Protein 4Y0C (pdb70)

Solvent-accessible surface area: 14364 Å² total

InterPro domains:
  I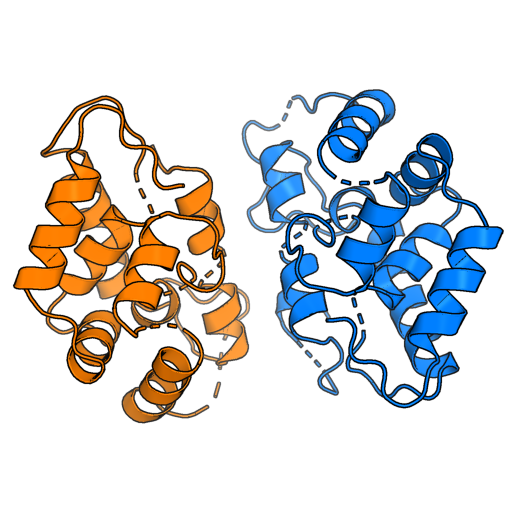PR004176 Clp, repeat (R) N-terminal domain [PF02861] (105-217)
  IPR004176 Clp, repeat (R) N-terminal domain [PS51903] (91-237)
  IPR036628 Clp, N-terminal domain superfamily [G3DSA:1.10.1780.10] (93-241)
  IPR036628 Clp, N-terminal domain superfamily [SSF81923] (93-225)
  IPR044217 ATP-dependent Clp protease ATP-binding subunit CLPT1/2 [PTHR47016] (1-240)

Secondary structure (DSSP, 8-state):
--GGG---S-S-HHHHHHH--HHHHHHTT-SSB-HHHH--HHHH--SHHHHHHHHTT--HHHHHHHHHHH------S--SSPPBPHHHHHHHHHHHHHHHHTT--S---HHHHHHHHH-TTSHHHHHHHHTT--HHHHHHHHHHHTSTT----/---HHHHHHH--HHHHHHTT-SSB-HHHH--HHHH--SHHHHHHHHTT--HHHHHHHHHHH----S-PBPHHHHHHHHHHHHHHHTS-SS----HHHHHHHHH-TTSHHHHHHHHTT--HHHHHHHHHHHTSTT----

Nearest PDB structures (foldseek):
  4y0c-assembly1_B  TM=1.005E+00  e=5.408E-22  Arabidopsis thaliana
  8otk-assembly1_A  TM=9.254E-01  e=6.911E-08  Bacillus subtilis
  7aa4-assembly1_A  TM=8.379E-01  e=2.271E-08  Mycobacterium tuberculosis
  4p15-assembly1_A  TM=9.048E-01  e=1.376E-07  Shouchella lehensis
  2y1q-assembly1_A  TM=8.805E-01  e=1.056E-07  Bacillus subtilis

Radius of gyration: 19.95 Å; Cα contacts (8 Å, |Δi|>4): 492; chains: 2; bounding box: 50×56×34 Å

CATH classification: 1.10.1780.10

Structure (mmCIF, N/CA/C/O backbone):
data_4Y0C
#
_entry.id   4Y0C
#
_cell.length_a   104.150
_cell.length_b   57.770
_cell.length_c   61.650
_cell.angle_alpha   90.00
_cell.angle_beta   98.17
_cell.angle_gamma   90.00
#
_symmetry.space_group_name_H-M   'C 1 2 1'
#
loop_
_entity.id
_entity.type
_entity.pdbx_description
1 polymer 'Clp protease-related protein At4g12060, chloroplastic'
2 non-polymer 'SULFATE ION'
3 non-polymer 'CHLORIDE ION'
4 water water
#
loop_
_atom_site.group_PDB
_atom_site.id
_atom_site.type_symbol
_atom_site.label_atom_id
_atom_site.label_alt_id
_atom_site.label_comp_id
_atom_site.label_asym_id
_atom_site.label_entity_id
_atom_site.label_seq_id
_atom_site.pdbx_PDB_ins_code
_atom_site.Cartn_x
_atom_site.Cartn_y
_atom_site.Cartn_z
_atom_site.occupancy
_atom_site.B_iso_or_equiv
_atom_site.auth_seq_id
_atom_site.auth_comp_id
_atom_site.auth_asym_id
_atom_site.auth_atom_id
_atom_site.pdbx_PDB_model_num
ATOM 1 N N . LYS A 1 20 ? 30.108 64.744 21.632 1.00 44.64 93 LYS B N 1
ATOM 2 C CA . LYS A 1 20 ? 28.916 64.040 21.163 1.00 48.38 93 LYS B CA 1
ATOM 3 C C . LYS A 1 20 ? 29.262 62.958 20.130 1.00 45.66 93 LYS B C 1
ATOM 4 O O . LYS A 1 20 ? 29.304 63.223 18.925 1.00 47.52 93 LYS B O 1
ATOM 10 N N . TRP A 1 21 ? 29.509 61.740 20.608 1.00 39.84 94 TRP B N 1
ATOM 11 C CA . TRP A 1 21 ? 29.899 60.628 19.738 1.00 32.17 94 TRP B CA 1
ATOM 12 C C . TRP A 1 21 ? 28.745 60.189 18.860 1.00 27.00 94 TRP B C 1
ATOM 13 O O . TRP A 1 21 ? 27.638 60.025 19.341 1.00 28.08 94 TRP B O 1
ATOM 24 N N . SER A 1 22 ? 28.993 59.967 17.574 1.00 29.82 95 SER B N 1
ATOM 25 C CA . SER A 1 22 ? 27.919 59.450 16.737 1.00 27.42 95 SER B CA 1
ATOM 26 C C . SER A 1 22 ? 27.663 57.991 17.072 1.00 30.92 95 SER B C 1
ATOM 27 O O . SER A 1 22 ? 28.526 57.300 17.636 1.00 23.29 95 SER B O 1
ATOM 30 N N . TRP A 1 23 ? 26.478 57.523 16.712 1.00 25.38 96 TRP B N 1
ATOM 31 C CA . TRP A 1 23 ? 26.134 56.123 16.894 1.00 29.97 96 TRP B CA 1
ATOM 32 C C . TRP A 1 23 ? 27.131 55.231 16.148 1.00 22.97 96 TRP B C 1
ATOM 33 O O . TRP A 1 23 ? 27.599 54.239 16.692 1.00 22.46 96 TRP B O 1
ATOM 44 N N . ARG A 1 24 ? 27.484 55.607 14.922 1.00 25.69 97 ARG B N 1
ATOM 45 C CA . ARG A 1 24 ? 28.485 54.858 14.157 1.00 26.82 97 ARG B CA 1
ATOM 46 C C . ARG A 1 24 ? 29.815 54.737 14.885 1.00 27.18 97 ARG B C 1
ATOM 47 O O . ARG A 1 24 ? 30.450 53.684 14.858 1.00 23.24 97 ARG B O 1
ATOM 55 N N . ALA A 1 25 ? 30.257 55.832 15.502 1.00 28.43 98 ALA B N 1
ATOM 56 C CA . ALA A 1 25 ? 31.523 55.824 16.228 1.00 18.17 98 ALA B CA 1
ATOM 57 C C . ALA A 1 25 ? 31.404 54.935 17.458 1.00 18.94 98 ALA B C 1
ATOM 58 O O . ALA A 1 25 ? 32.338 54.216 17.815 1.00 18.21 98 ALA B O 1
ATOM 60 N N . ILE A 1 26 ? 30.250 54.995 18.108 1.00 20.68 99 ILE B N 1
ATOM 61 C CA . ILE A 1 26 ? 29.997 54.161 19.282 1.00 26.15 99 ILE B CA 1
ATOM 62 C C . ILE A 1 26 ? 30.090 52.682 18.910 1.00 27.65 99 ILE B C 1
ATOM 63 O O . ILE A 1 26 ? 30.782 51.918 19.580 1.00 25.78 99 ILE B O 1
ATOM 68 N N . LYS A 1 27 ? 29.433 52.304 17.814 1.00 22.86 100 LYS B N 1
ATOM 69 C CA . LYS A 1 27 ? 29.477 50.932 17.311 1.00 24.24 100 LYS B CA 1
ATOM 70 C C . LYS A 1 27 ? 30.891 50.485 16.918 1.00 26.96 100 LYS B C 1
ATOM 71 O O . LYS A 1 27 ? 31.289 49.375 17.215 1.00 18.93 100 LYS B O 1
ATOM 77 N N . SER A 1 28 ? 31.635 51.360 16.249 1.00 25.28 101 SER B N 1
ATOM 78 C CA . SER A 1 28 ? 32.988 51.055 15.772 1.00 19.37 101 SER B CA 1
ATOM 79 C C . SER A 1 28 ? 33.928 50.788 16.947 1.00 20.38 101 SER B C 1
ATOM 80 O O . SER A 1 28 ? 34.802 49.920 16.887 1.00 19.06 101 SER B O 1
ATOM 83 N N . PHE A 1 29 ? 33.722 51.528 18.027 1.00 18.68 102 PHE B N 1
ATOM 84 C CA . PHE A 1 29 ? 34.462 51.312 19.250 1.00 20.86 102 PHE B CA 1
ATOM 85 C C . PHE A 1 29 ? 34.160 49.937 19.829 1.00 23.19 102 PHE B C 1
ATOM 86 O O . PHE A 1 29 ? 35.075 49.212 20.229 1.00 20.03 102 PHE B O 1
ATOM 94 N N . ALA A 1 30 ? 32.872 49.585 19.891 1.00 19.79 103 ALA B N 1
ATOM 95 C CA . ALA A 1 30 ? 32.452 48.263 20.363 1.00 21.05 103 ALA B CA 1
ATOM 96 C C . ALA A 1 30 ? 33.055 47.139 19.518 1.00 21.27 103 ALA B C 1
ATOM 97 O O . ALA A 1 30 ? 33.491 46.115 20.047 1.00 21.10 103 ALA B O 1
ATOM 107 N N . GLY A 1 32 ? 35.790 47.392 17.847 1.00 19.93 105 GLY B N 1
ATOM 108 C CA . GLY A 1 32 ? 37.206 47.439 18.177 1.00 21.23 105 GLY B CA 1
ATOM 109 C C . GLY A 1 32 ? 37.556 46.647 19.425 1.00 24.02 105 GLY B C 1
ATOM 110 O O . GLY A 1 32 ? 38.507 45.862 19.417 1.00 20.18 105 GLY B O 1
ATOM 111 N N . GLU A 1 33 ? 36.796 46.859 20.499 1.00 19.21 106 GLU B N 1
ATOM 112 C CA . GLU A 1 33 ? 37.015 46.128 21.738 1.00 25.99 106 GLU B CA 1
ATOM 113 C C . GLU A 1 33 ? 36.821 44.640 21.488 1.00 29.34 106 GLU B C 1
ATOM 114 O O . GLU A 1 33 ? 37.575 43.818 21.997 1.00 22.77 106 GLU B O 1
ATOM 120 N N . LEU A 1 34 ? 35.815 44.308 20.683 1.00 26.25 107 LEU B N 1
ATOM 121 C CA . LEU A 1 34 ? 35.543 42.918 20.319 1.00 23.77 107 LEU B CA 1
ATOM 122 C C . LEU A 1 34 ? 36.748 42.290 19.609 1.00 23.37 107 LEU B C 1
ATOM 123 O O . LEU A 1 34 ? 37.141 41.165 19.906 1.00 23.70 107 LEU B O 1
ATOM 128 N N . GLU A 1 35 ? 37.343 43.033 18.681 1.00 22.88 108 GLU B N 1
ATOM 129 C CA . GLU A 1 35 ? 38.527 42.564 17.967 1.00 20.10 108 GLU B CA 1
ATOM 130 C C . GLU 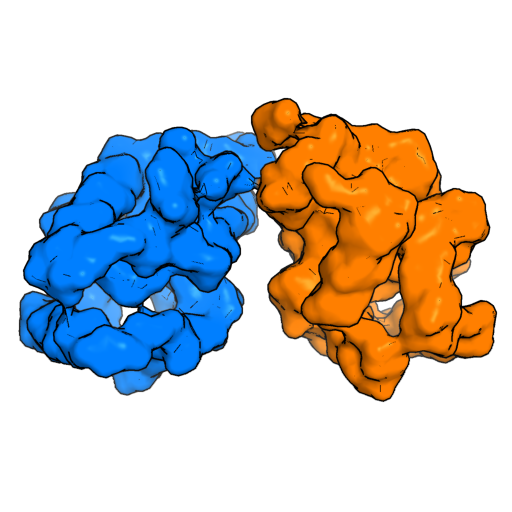A 1 35 ? 39.756 42.423 18.876 1.00 25.12 108 GLU B C 1
ATOM 131 O O . GLU A 1 35 ? 40.480 41.424 18.802 1.00 25.67 108 GLU B O 1
ATOM 137 N N . ALA A 1 36 ? 39.978 43.390 19.757 1.00 22.02 109 ALA B N 1
ATOM 138 C CA . ALA A 1 36 ? 41.042 43.257 20.761 1.00 26.15 109 ALA B CA 1
ATOM 139 C C . ALA A 1 36 ? 40.891 41.993 21.619 1.00 30.57 109 ALA B C 1
ATOM 140 O O . ALA A 1 36 ? 41.893 41.351 21.988 1.00 29.21 109 ALA B O 1
ATOM 142 N N . ARG A 1 37 ? 39.650 41.629 21.943 1.00 26.09 110 ARG B N 1
ATOM 143 C CA . ARG A 1 37 ? 39.423 40.428 22.745 1.00 28.64 110 ARG B CA 1
ATOM 144 C C . ARG A 1 37 ? 39.719 39.172 21.941 1.00 30.95 110 ARG B C 1
ATOM 145 O O . ARG A 1 37 ? 40.343 38.242 22.437 1.00 33.57 110 ARG B O 1
ATOM 153 N N . LYS A 1 38 ? 39.262 39.162 20.696 1.00 33.95 111 LYS B N 1
ATOM 154 C CA . LYS A 1 38 ? 39.531 38.075 19.767 1.00 36.34 111 LYS B CA 1
ATOM 155 C C . LYS A 1 38 ? 41.038 37.853 19.575 1.00 37.13 111 LYS B C 1
ATOM 156 O O . LYS A 1 38 ? 41.497 36.715 19.471 1.00 44.81 111 LYS B O 1
ATOM 162 N N . LEU A 1 39 ? 41.802 38.941 19.541 1.00 34.70 112 LEU B N 1
ATOM 163 C CA . LEU A 1 39 ? 43.250 38.861 19.369 1.00 39.28 112 LEU B CA 1
ATOM 164 C C . LEU A 1 39 ? 43.953 38.495 20.678 1.00 32.17 112 LEU B C 1
ATOM 165 O O . LEU A 1 39 ? 45.164 38.275 20.702 1.00 36.28 112 LEU B O 1
ATOM 170 N N . LYS A 1 40 ? 43.183 38.438 21.760 1.00 38.78 113 LYS B N 1
ATOM 171 C CA . LYS A 1 40 ? 43.699 38.113 23.088 1.00 43.22 113 LYS B CA 1
ATOM 172 C C . LYS A 1 40 ? 44.792 39.097 23.505 1.00 41.57 113 LYS B C 1
ATOM 173 O O . LYS A 1 40 ? 45.759 38.734 24.174 1.00 33.95 113 LYS B O 1
ATOM 179 N N . TYR A 1 41 ? 44.633 40.343 23.083 1.00 27.97 114 TYR B N 1
ATOM 180 C CA . TYR A 1 41 ? 45.517 41.419 23.504 1.00 33.01 114 TYR B CA 1
ATOM 181 C C . TYR A 1 41 ? 45.103 41.978 24.867 1.00 33.04 114 TYR B C 1
ATOM 182 O O . TYR A 1 41 ? 43.926 41.921 25.243 1.00 36.08 114 TYR B O 1
ATOM 191 N N . PRO A 1 42 ? 46.068 42.523 25.620 1.00 40.85 115 PRO B N 1
ATOM 192 C CA . PRO A 1 42 ? 45.733 43.074 26.936 1.00 39.80 115 PRO B CA 1
ATOM 193 C C . PRO A 1 42 ? 44.995 44.410 26.838 1.00 35.39 115 PRO B C 1
ATOM 194 O O . PRO A 1 42 ? 44.272 44.774 27.765 1.00 31.21 115 PRO B O 1
ATOM 198 N N . ASN A 1 43 ? 45.157 45.116 25.722 1.00 26.59 116 ASN B N 1
ATOM 199 C CA . ASN A 1 43 ? 44.561 46.437 25.564 1.00 31.45 116 ASN B CA 1
ATOM 200 C C . ASN A 1 43 ? 43.771 46.589 24.276 1.00 31.20 116 ASN B C 1
ATOM 201 O O . ASN A 1 43 ? 43.924 45.800 23.339 1.00 33.31 116 ASN B O 1
ATOM 206 N N . THR A 1 44 ? 42.919 47.609 24.243 1.00 25.08 117 THR B N 1
ATOM 207 C CA . THR A 1 44 ? 42.269 48.029 23.008 1.00 23.08 117 THR B CA 1
ATOM 208 C C . THR A 1 44 ? 43.131 49.152 22.441 1.00 21.57 117 THR B C 1
ATOM 209 O O . THR A 1 44 ? 43.135 50.257 22.962 1.00 29.60 117 THR B O 1
ATOM 213 N N . GLY A 1 45 ? 43.893 48.855 21.396 1.00 23.35 118 GLY B N 1
ATOM 214 C CA . GLY A 1 45 ? 44.852 49.814 20.871 1.00 20.21 118 GLY B CA 1
ATOM 215 C C . GLY A 1 45 ? 44.330 50.514 19.635 1.00 19.30 118 GLY B C 1
ATOM 216 O O . GLY A 1 45 ? 43.199 50.279 19.225 1.00 19.32 118 GLY B O 1
ATOM 217 N N . THR A 1 46 ? 45.154 51.379 19.047 1.00 15.83 119 THR B N 1
ATOM 218 C CA . THR A 1 46 ? 44.802 52.072 17.815 1.00 14.55 119 THR B CA 1
ATOM 219 C C . THR A 1 46 ? 44.542 51.110 16.668 1.00 13.72 119 THR B C 1
ATOM 220 O O . THR A 1 46 ? 43.722 51.389 15.800 1.00 16.38 119 THR B O 1
ATOM 224 N N . GLU A 1 47 ? 45.236 49.976 16.658 1.00 14.24 120 GLU B N 1
ATOM 225 C CA . GLU A 1 47 ? 44.982 48.971 15.631 1.00 16.47 120 GLU B CA 1
ATOM 226 C C . GLU A 1 47 ? 43.551 48.425 15.749 1.00 17.17 120 GLU B C 1
ATOM 227 O O . GLU A 1 47 ? 42.918 48.113 14.745 1.00 19.06 120 GLU B O 1
ATOM 233 N N . ALA A 1 48 ? 43.039 48.302 16.976 1.00 22.38 121 ALA B N 1
ATOM 234 C CA . ALA A 1 48 ? 41.688 47.763 17.163 1.00 16.59 121 ALA B CA 1
ATOM 235 C C . ALA A 1 48 ? 40.609 48.794 16.807 1.00 17.96 121 ALA B C 1
ATOM 236 O O . ALA A 1 48 ? 39.565 48.434 16.262 1.00 20.63 121 ALA B O 1
ATOM 238 N N . LEU A 1 49 ? 40.854 50.062 17.149 1.00 16.25 122 LEU B N 1
ATOM 239 C CA . LEU A 1 49 ? 39.968 51.165 16.763 1.00 13.46 122 LEU B CA 1
ATOM 240 C C . LEU A 1 49 ? 39.859 51.225 15.240 1.00 13.52 122 LEU B C 1
ATOM 241 O O . LEU A 1 49 ? 38.784 51.429 14.689 1.00 15.90 122 LEU B O 1
ATOM 246 N N . LEU A 1 50 ? 40.986 51.035 14.563 1.00 13.55 123 LEU B N 1
ATOM 247 C CA . LEU A 1 50 ? 40.997 50.994 13.095 1.00 16.85 123 LEU B CA 1
ATOM 248 C C . LEU A 1 50 ? 40.173 49.819 12.558 1.00 12.78 123 LEU B C 1
ATOM 249 O O . LEU A 1 50 ? 39.380 49.962 11.623 1.00 13.02 123 LEU B O 1
ATOM 262 N N . GLY A 1 52 ? 37.790 48.232 14.149 1.00 14.52 125 GLY B N 1
ATOM 263 C CA . GLY A 1 52 ? 36.398 48.458 14.516 1.00 14.04 125 GLY B CA 1
ATOM 264 C C . GLY A 1 52 ? 35.623 49.302 13.515 1.00 16.23 125 GLY B C 1
ATOM 265 O O . GLY A 1 52 ? 34.420 49.095 13.302 1.00 17.10 125 GLY B O 1
ATOM 266 N N . ILE A 1 53 ? 36.311 50.262 12.902 1.00 12.87 126 ILE B N 1
ATOM 267 C CA . ILE A 1 53 ? 35.714 51.081 11.849 1.00 12.39 126 ILE B CA 1
ATOM 268 C C . ILE A 1 53 ? 35.382 50.188 10.654 1.00 14.07 126 ILE B C 1
ATOM 269 O O . ILE A 1 53 ? 34.269 50.210 10.123 1.00 16.55 126 ILE B O 1
ATOM 274 N N . LEU A 1 54 ? 36.344 49.372 10.251 1.00 12.26 127 LEU B N 1
ATOM 275 C CA . LEU A 1 54 ? 36.125 48.448 9.129 1.00 13.48 127 LEU B CA 1
ATOM 276 C C . LEU A 1 54 ? 35.047 47.422 9.422 1.00 19.84 127 LEU B C 1
ATOM 277 O O . LEU A 1 54 ? 34.222 47.100 8.556 1.00 18.96 127 LEU B O 1
ATOM 282 N N . ILE A 1 55 ? 35.056 46.903 10.645 1.00 17.97 128 ILE B N 1
ATOM 283 C CA . ILE A 1 55 ? 34.101 45.873 11.037 1.00 15.82 128 ILE B CA 1
ATOM 284 C C . ILE A 1 55 ? 32.684 46.426 11.057 1.00 19.02 128 ILE B C 1
ATOM 285 O O . ILE A 1 55 ? 31.749 45.778 10.583 1.00 19.01 128 ILE B O 1
ATOM 290 N N . GLU A 1 56 ? 32.524 47.624 11.611 1.00 20.82 129 GLU B N 1
ATOM 291 C CA . GLU A 1 56 ? 31.200 48.234 11.674 1.00 21.45 129 GLU B CA 1
ATOM 292 C C . GLU A 1 56 ? 30.654 48.348 10.248 1.00 16.94 129 GLU B C 1
ATOM 293 O O . GLU A 1 56 ? 29.484 48.076 9.989 1.00 18.28 129 GLU B O 1
ATOM 299 N N . GLY A 1 57 ? 31.530 48.767 9.343 1.00 18.45 130 GLY B N 1
ATOM 300 C CA . GLY A 1 57 ? 31.333 48.601 7.920 1.00 27.94 130 GLY B CA 1
ATOM 301 C C . GLY A 1 57 ? 30.287 49.407 7.179 1.00 24.07 130 GLY B C 1
ATOM 302 O O . GLY A 1 57 ? 30.126 49.198 5.979 1.00 19.41 130 GLY B O 1
ATOM 303 N N . THR A 1 58 ? 29.580 50.322 7.847 1.00 26.23 131 THR B N 1
ATOM 304 C CA . THR A 1 58 ? 28.548 51.100 7.138 1.00 26.24 131 THR B CA 1
ATOM 305 C C . THR A 1 58 ? 28.833 52.604 7.000 1.00 19.73 131 THR B C 1
ATOM 306 O O . THR A 1 58 ? 28.046 53.322 6.390 1.00 23.57 131 THR B O 1
ATOM 310 N N . SER A 1 59 ? 29.935 53.076 7.576 1.00 17.79 132 SER B N 1
ATOM 311 C CA . SER A 1 59 ? 30.257 54.494 7.557 1.00 18.53 132 SER B CA 1
ATOM 312 C C . SER A 1 59 ? 30.898 54.847 6.220 1.00 20.17 132 SER B C 1
ATOM 313 O O . SER A 1 59 ? 31.455 53.983 5.542 1.00 18.03 132 SER B O 1
ATOM 316 N N . PHE A 1 60 ? 30.826 56.116 5.837 1.00 16.29 133 PHE B N 1
ATOM 317 C CA . PHE A 1 60 ? 31.608 56.560 4.685 1.00 16.41 133 PHE B CA 1
ATOM 318 C C . PHE A 1 60 ? 33.092 56.235 4.901 1.00 16.69 133 PHE B C 1
ATOM 319 O O . PHE A 1 60 ? 33.768 55.785 3.986 1.00 18.61 133 PHE B O 1
ATOM 327 N N . THR A 1 61 ? 33.595 56.437 6.118 1.00 14.61 134 THR B N 1
ATOM 328 C CA . THR A 1 61 ? 35.012 56.163 6.395 1.00 21.22 134 THR B CA 1
ATOM 329 C C . THR A 1 61 ? 35.423 54.717 6.105 1.00 19.12 134 THR B C 1
ATOM 330 O O . THR A 1 61 ? 36.507 54.473 5.561 1.00 15.37 134 THR B O 1
ATOM 334 N N . SER A 1 62 ? 34.567 53.762 6.455 1.00 14.01 135 SER B N 1
ATOM 335 C CA . SER A 1 62 ? 34.856 52.373 6.115 1.00 20.33 135 SER B CA 1
ATOM 336 C C . SER A 1 62 ? 34.929 52.187 4.601 1.00 22.11 135 SER B C 1
ATOM 337 O O . SER A 1 62 ? 35.805 51.484 4.122 1.00 24.17 135 SER B O 1
ATOM 340 N N . LYS A 1 63 ? 34.028 52.820 3.846 1.00 17.81 136 LYS B N 1
ATOM 341 C CA . LYS A 1 63 ? 34.099 52.757 2.377 1.00 22.89 136 LYS B CA 1
ATOM 342 C C . LYS A 1 63 ? 35.355 53.434 1.856 1.00 19.27 136 LYS B C 1
ATOM 343 O O . LYS A 1 63 ? 35.979 52.964 0.904 1.00 17.74 136 LYS B O 1
ATOM 349 N N . PHE A 1 64 ? 35.697 54.568 2.454 1.00 12.88 137 PHE B N 1
ATOM 350 C CA . PHE A 1 64 ? 36.919 55.291 2.079 1.00 15.46 137 PHE B CA 1
ATOM 351 C C . PHE A 1 64 ? 38.176 54.419 2.263 1.00 17.23 137 PHE B C 1
ATOM 352 O O . PHE A 1 64 ? 39.065 54.367 1.389 1.00 15.85 137 PHE B O 1
ATOM 360 N N . LEU A 1 65 ? 38.269 53.755 3.410 1.00 17.11 138 LEU B N 1
ATOM 361 C CA . LEU A 1 65 ? 39.408 52.875 3.663 1.00 17.21 138 LEU B CA 1
ATOM 362 C C . LEU A 1 65 ? 39.435 51.761 2.614 1.00 12.63 138 LEU B C 1
ATOM 363 O O . LEU A 1 65 ? 40.464 51.500 2.014 1.00 16.51 138 LEU B O 1
ATOM 368 N N . ARG A 1 66 ? 38.299 51.120 2.369 1.00 13.58 139 ARG B N 1
ATOM 369 C CA . ARG A 1 66 ? 38.270 50.053 1.359 1.00 17.61 139 ARG B CA 1
ATOM 370 C C . ARG A 1 66 ? 38.587 50.510 -0.069 1.00 19.50 139 ARG B C 1
ATOM 371 O O . ARG A 1 66 ? 39.274 49.805 -0.822 1.00 16.21 139 ARG B O 1
ATOM 379 N N . ALA A 1 67 ? 38.094 51.690 -0.435 1.00 15.23 140 ALA B N 1
ATOM 380 C CA . ALA A 1 67 ? 38.345 52.254 -1.756 1.00 18.25 140 ALA B CA 1
ATOM 381 C C . ALA A 1 67 ? 39.827 52.618 -1.910 1.00 15.68 140 ALA B C 1
ATOM 382 O O . ALA A 1 67 ? 40.338 52.760 -3.026 1.00 19.65 140 ALA B O 1
ATOM 384 N N . ASN A 1 68 ? 40.505 52.776 -0.784 1.00 13.37 141 ASN B N 1
ATOM 385 C CA . ASN A 1 68 ? 41.937 53.042 -0.799 1.00 17.43 141 ASN B CA 1
ATOM 386 C C . ASN A 1 68 ? 42.761 51.815 -0.437 1.00 21.04 141 ASN B C 1
ATOM 387 O O . ASN A 1 68 ? 43.924 51.933 -0.037 1.00 17.14 141 ASN B O 1
ATOM 392 N N . LYS A 1 69 ? 42.126 50.650 -0.590 1.00 18.50 142 LYS B N 1
ATOM 393 C CA . LYS A 1 69 ? 42.776 49.345 -0.483 1.00 27.50 142 LYS B CA 1
ATOM 394 C C . LYS A 1 69 ? 43.285 49.049 0.914 1.00 28.96 142 LYS B C 1
ATOM 395 O O . LYS A 1 69 ? 44.270 48.326 1.103 1.00 28.26 142 LYS B O 1
ATOM 401 N N . ILE A 1 70 ? 42.603 49.614 1.898 1.00 21.10 143 ILE B N 1
ATOM 402 C CA . ILE A 1 70 ? 42.894 49.271 3.271 1.00 17.34 143 ILE B CA 1
ATOM 403 C C . ILE A 1 70 ? 41.814 48.313 3.749 1.00 19.44 143 ILE B C 1
ATOM 404 O O . ILE A 1 70 ? 40.784 48.716 4.298 1.00 23.68 143 ILE B O 1
ATOM 417 N N . LEU A 1 72 ? 40.087 45.009 5.669 1.00 17.35 145 LEU B N 1
ATOM 418 C CA . LEU A 1 72 ? 40.115 44.465 7.027 1.00 15.58 145 LEU B CA 1
ATOM 419 C C . LEU A 1 72 ? 41.086 43.289 7.172 1.00 17.61 145 LEU B C 1
ATOM 420 O O . LEU A 1 72 ? 41.842 43.245 8.128 1.00 19.89 145 LEU B O 1
ATOM 425 N N . TYR A 1 73 ? 41.072 42.343 6.235 1.00 17.44 146 TYR B N 1
ATOM 426 C CA . TYR A 1 73 ? 41.930 41.157 6.361 1.00 22.65 146 TYR B CA 1
ATOM 427 C C . TYR A 1 73 ? 43.422 41.511 6.326 1.00 23.01 146 TYR B C 1
ATOM 428 O O . TYR A 1 73 ? 44.250 40.819 6.918 1.00 28.68 146 TYR B O 1
ATOM 437 N N . LYS A 1 74 ? 43.755 42.591 5.628 1.00 18.95 147 LYS B N 1
ATOM 438 C CA . LYS A 1 74 ? 45.137 43.071 5.555 1.00 24.46 147 LYS B CA 1
ATOM 439 C C . LYS A 1 74 ? 45.559 43.758 6.853 1.00 17.56 147 LYS B C 1
ATOM 440 O O . LYS A 1 74 ? 46.690 43.609 7.306 1.00 23.24 147 LYS B O 1
ATOM 446 N N . VAL A 1 75 ? 44.657 44.544 7.431 1.00 19.94 148 VAL B N 1
ATOM 447 C CA . VAL A 1 75 ? 44.974 45.239 8.672 1.00 23.51 148 VAL B CA 1
ATOM 448 C C . VAL A 1 75 ? 45.194 44.197 9.750 1.00 20.47 148 VAL B C 1
ATOM 449 O O . VAL A 1 75 ? 46.102 44.325 10.561 1.00 18.16 148 VAL B O 1
ATOM 453 N N . ARG A 1 76 ? 44.375 43.149 9.739 1.00 20.20 149 ARG B N 1
ATOM 454 C CA . ARG A 1 76 ? 44.539 42.058 10.687 1.00 20.32 149 ARG B CA 1
ATOM 455 C C . ARG A 1 76 ? 45.895 41.365 10.513 1.00 22.99 149 ARG B C 1
ATOM 456 O O . ARG A 1 76 ? 46.598 41.115 11.485 1.00 22.03 149 ARG B O 1
ATOM 464 N N . GLU A 1 77 ? 46.276 41.079 9.272 1.00 28.11 150 GLU B N 1
ATOM 465 C CA . GLU A 1 77 ? 47.583 40.449 9.019 1.00 30.30 150 GLU B CA 1
ATOM 466 C C . GLU A 1 77 ? 48.750 41.340 9.436 1.00 27.35 150 GLU B C 1
ATOM 467 O O . GLU A 1 77 ? 49.777 40.844 9.916 1.00 27.69 150 GLU B O 1
ATOM 473 N N . GLU A 1 78 ? 48.616 42.650 9.231 1.00 19.24 151 GLU B N 1
ATOM 474 C CA . GLU A 1 78 ? 49.696 43.568 9.602 1.00 23.53 151 GLU B CA 1
ATOM 475 C C . GLU A 1 78 ? 49.754 43.775 11.121 1.00 24.28 151 GLU B C 1
ATOM 476 O O . GLU A 1 78 ? 50.819 44.000 11.674 1.00 25.21 151 GLU B O 1
ATOM 482 N N . THR A 1 79 ? 48.606 43.674 11.782 1.00 18.28 152 THR B N 1
ATOM 483 C CA . THR A 1 79 ? 48.536 43.752 13.239 1.00 18.56 152 THR B CA 1
ATOM 484 C C . THR A 1 79 ? 49.266 42.591 13.908 1.00 28.84 152 THR B C 1
ATOM 485 O O . THR A 1 79 ? 50.076 42.789 14.815 1.00 28.30 152 THR B O 1
ATOM 489 N N . VAL A 1 80 ? 48.980 41.377 13.455 1.00 31.52 153 VAL B N 1
ATOM 490 C CA . VAL A 1 80 ? 49.648 40.195 13.982 1.00 32.97 153 VAL B CA 1
ATOM 491 C C . VAL A 1 80 ? 51.154 40.287 13.745 1.00 34.14 153 VAL B C 1
ATOM 492 O O . VAL A 1 80 ? 51.964 39.937 14.610 1.00 29.81 153 VAL B O 1
ATOM 496 N N . LYS A 1 81 ? 51.517 40.772 12.565 1.00 29.87 154 LYS B N 1
ATOM 497 C CA . LYS A 1 81 ? 52.911 40.867 12.166 1.00 36.05 154 LYS B CA 1
ATOM 498 C C . LYS A 1 81 ? 53.642 41.870 13.049 1.00 32.93 154 LYS B C 1
ATOM 499 O O . LYS A 1 81 ? 54.767 41.624 13.487 1.00 29.24 154 LYS B O 1
ATOM 505 N N . LEU A 1 82 ? 52.983 42.991 13.327 1.00 29.38 155 LEU B N 1
ATOM 506 C CA . LEU A 1 82 ? 53.599 44.076 14.082 1.00 28.53 155 LEU B CA 1
ATOM 507 C C . LEU A 1 82 ? 53.594 43.801 15.580 1.00 30.04 155 LEU B C 1
ATOM 508 O O . LEU A 1 82 ? 54.612 43.967 16.252 1.00 39.82 155 LEU B O 1
ATOM 513 N N . LEU A 1 83 ? 52.454 43.370 16.101 1.00 25.22 156 LEU B N 1
ATOM 514 C CA . LEU A 1 83 ? 52.278 43.265 17.545 1.00 28.36 156 LEU B CA 1
ATOM 515 C C . LEU A 1 83 ? 52.331 41.832 18.079 1.00 39.17 156 LEU B C 1
ATOM 516 O O . LEU A 1 83 ? 52.360 41.612 19.294 1.00 39.63 156 LEU B O 1
ATOM 521 N N . GLY A 1 84 ? 52.329 40.853 17.182 1.00 34.04 157 GLY B N 1
ATOM 522 C CA . GLY A 1 84 ? 52.480 39.473 17.612 1.00 34.62 157 GLY B CA 1
ATOM 523 C C . GLY A 1 84 ? 51.188 38.709 17.844 1.00 36.15 157 GLY B C 1
ATOM 524 O O . GLY A 1 84 ? 50.119 39.289 18.020 1.00 40.67 157 GLY B O 1
ATOM 525 N N . LYS A 1 85 ? 51.301 37.387 17.832 1.00 43.09 158 LYS B N 1
ATOM 526 C CA . LYS A 1 85 ? 50.190 36.485 18.089 1.00 52.61 158 LYS B CA 1
ATOM 527 C C . LYS A 1 85 ? 50.127 36.125 19.566 1.00 59.73 158 LYS B C 1
ATOM 528 O O . LYS A 1 85 ? 49.055 36.077 20.175 1.00 64.03 158 LYS B O 1
ATOM 534 N N . PRO A 1 93 ? 42.061 39.389 29.083 1.00 59.75 166 PRO B N 1
ATOM 535 C CA . PRO A 1 93 ? 41.248 40.360 29.827 1.00 57.87 166 PRO B CA 1
ATOM 536 C C . PRO A 1 93 ? 39.810 40.377 29.338 1.00 64.09 166 PRO B C 1
ATOM 537 O O . PRO A 1 93 ? 39.588 40.282 28.128 1.00 69.92 166 PRO B O 1
ATOM 541 N N . GLU A 1 94 ? 38.860 40.514 30.258 1.00 67.45 167 GLU B N 1
ATOM 542 C CA . GLU A 1 94 ? 37.459 40.580 29.880 1.00 61.49 167 GLU B CA 1
ATOM 543 C C . GLU A 1 94 ? 37.214 41.781 28.982 1.00 51.85 167 GLU B C 1
ATOM 544 O O . GLU A 1 94 ? 36.805 41.618 27.833 1.00 51.79 167 GLU B O 1
ATOM 550 N N . HIS A 1 95 ? 37.478 42.982 29.491 1.00 46.93 168 HIS B N 1
ATOM 551 C CA . HIS A 1 95 ? 37.309 44.191 28.679 1.00 53.75 168 HIS B CA 1
ATOM 552 C C . HIS A 1 95 ? 38.590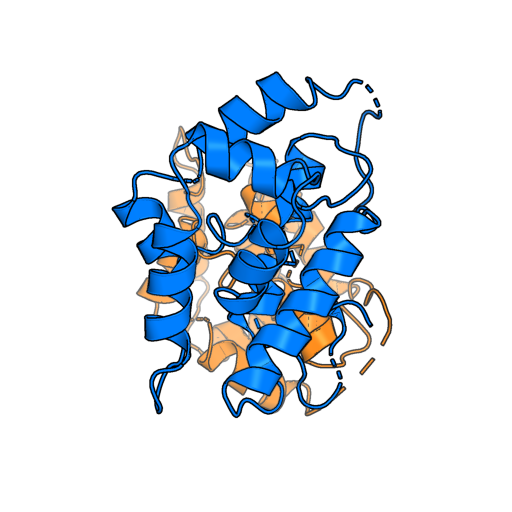 45.012 28.543 1.00 51.07 168 HIS B C 1
ATOM 553 O O . HIS A 1 95 ? 38.887 45.880 29.366 1.00 52.47 168 HIS B O 1
ATOM 560 N N . PRO A 1 96 ? 39.349 44.735 27.482 1.00 45.25 169 PRO B N 1
ATOM 561 C CA . PRO A 1 96 ? 40.699 45.279 27.314 1.00 41.07 169 PRO B CA 1
ATOM 562 C C . PRO A 1 96 ? 40.684 46.809 27.251 1.00 33.17 169 PRO B C 1
ATOM 563 O O . PRO A 1 96 ? 40.125 47.386 26.325 1.00 33.11 169 PRO B O 1
ATOM 567 N N . PRO A 1 97 ? 41.291 47.463 28.250 1.00 39.61 170 PRO B N 1
ATOM 568 C CA . PRO A 1 97 ? 41.257 48.924 28.337 1.00 39.46 170 PRO B CA 1
ATOM 569 C C . PRO A 1 97 ? 42.032 49.573 27.193 1.00 32.26 170 PRO B C 1
ATOM 570 O O . PRO A 1 97 ? 42.898 48.939 26.598 1.00 29.56 170 PRO B O 1
ATOM 574 N N . LEU A 1 98 ? 41.717 50.825 26.899 1.00 31.94 171 LEU B N 1
ATOM 575 C CA . LEU A 1 98 ? 42.400 51.573 25.846 1.00 35.67 171 LEU B CA 1
ATOM 576 C C . LEU A 1 98 ? 43.869 51.806 26.169 1.00 35.98 171 LEU B C 1
ATOM 577 O O . LEU A 1 98 ? 44.206 52.070 27.314 1.00 32.07 171 LEU B O 1
ATOM 582 N N . THR A 1 99 ? 44.741 51.710 25.164 1.00 31.63 172 THR B N 1
ATOM 583 C CA . THR A 1 99 ? 46.124 52.139 25.335 1.00 30.39 172 THR B CA 1
ATOM 584 C C . THR A 1 99 ? 46.128 53.651 25.454 1.00 33.00 172 THR B C 1
ATOM 585 O O . THR A 1 99 ? 45.123 54.309 25.158 1.00 33.62 172 THR B O 1
ATOM 589 N N . GLU A 1 100 ? 47.260 54.204 25.874 1.00 34.02 173 GLU B N 1
ATOM 590 C CA . GLU A 1 100 ? 47.381 55.648 26.001 1.00 37.12 173 GLU B CA 1
ATOM 591 C C . GLU A 1 100 ? 47.251 56.324 24.650 1.00 30.30 173 GLU B C 1
ATOM 592 O O . GLU A 1 100 ? 46.626 57.380 24.539 1.00 33.58 173 GLU B O 1
ATOM 598 N N . ASP A 1 101 ? 47.833 55.728 23.615 1.00 22.84 174 ASP B N 1
ATOM 599 C CA . ASP A 1 101 ? 47.779 56.380 22.317 1.00 32.10 174 ASP B CA 1
ATOM 600 C C . ASP A 1 101 ? 46.407 56.223 21.650 1.00 24.94 174 ASP B C 1
ATOM 601 O O . ASP A 1 101 ? 46.027 57.045 20.819 1.00 22.86 174 ASP B O 1
ATOM 606 N N . ALA A 1 102 ? 45.650 55.199 22.040 1.00 26.56 175 ALA B N 1
ATOM 607 C CA . ALA A 1 102 ? 44.267 55.096 21.577 1.00 23.75 175 ALA B CA 1
ATOM 608 C C . ALA A 1 102 ? 43.417 56.188 22.227 1.00 26.53 175 ALA B C 1
ATOM 609 O O . ALA A 1 102 ? 42.556 56.786 21.581 1.00 27.83 175 ALA B O 1
ATOM 611 N N . GLN A 1 103 ? 43.661 56.447 23.508 1.00 25.46 176 GLN B N 1
ATOM 612 C CA . GLN A 1 103 ? 42.993 57.555 24.174 1.00 26.72 176 GLN B CA 1
ATOM 613 C C . GLN A 1 103 ? 43.383 58.873 23.504 1.00 30.34 176 GLN B C 1
ATOM 614 O O . GLN A 1 103 ? 42.551 59.759 23.333 1.00 23.84 176 GLN B O 1
ATOM 620 N N . ARG A 1 104 ? 44.647 58.994 23.112 1.00 31.36 177 ARG B N 1
ATOM 621 C CA . ARG A 1 104 ? 45.096 60.199 22.423 1.00 28.86 177 ARG B CA 1
ATOM 622 C C . ARG A 1 104 ? 44.415 60.368 21.063 1.00 31.70 177 ARG B C 1
ATOM 623 O O . ARG A 1 104 ? 44.043 61.488 20.683 1.00 27.06 177 ARG B O 1
ATOM 631 N N . ALA A 1 105 ? 44.247 59.261 20.337 1.00 24.85 178 ALA B N 1
ATOM 632 C CA . ALA A 1 105 ? 43.573 59.304 19.043 1.00 21.85 178 ALA B CA 1
ATOM 633 C C . ALA A 1 105 ? 42.108 59.731 19.185 1.00 27.47 178 ALA B C 1
ATOM 634 O O . ALA A 1 105 ? 41.589 60.480 18.351 1.00 28.09 178 ALA B O 1
ATOM 636 N N . LEU A 1 106 ? 41.442 59.258 20.239 1.00 20.50 179 LEU B N 1
ATOM 637 C CA . LEU A 1 106 ? 40.062 59.656 20.501 1.00 21.53 179 LEU B CA 1
ATOM 638 C C . LEU A 1 106 ? 39.952 61.134 20.915 1.00 31.09 179 LEU B C 1
ATOM 639 O O . LEU A 1 106 ? 39.018 61.830 20.510 1.00 30.04 179 LEU B O 1
ATOM 644 N N . ASP A 1 107 ? 40.903 61.615 21.711 1.00 29.07 180 ASP B N 1
ATOM 645 C CA . ASP A 1 107 ? 40.945 63.040 22.049 1.00 34.90 180 ASP B CA 1
ATOM 646 C C . ASP A 1 107 ? 41.146 63.931 20.811 1.00 31.69 180 ASP B C 1
ATOM 647 O O . ASP A 1 107 ? 40.539 64.992 20.712 1.00 45.65 180 ASP B O 1
ATOM 652 N N . SER A 1 108 ? 41.990 63.509 19.869 1.00 30.93 181 SER B N 1
ATOM 653 C CA . SER A 1 108 ? 42.186 64.278 18.630 1.00 33.88 181 SER B CA 1
ATOM 654 C C . SER A 1 108 ? 40.930 64.243 17.765 1.00 37.72 181 SER B C 1
ATOM 655 O O . SER A 1 108 ? 40.618 65.212 17.065 1.00 35.08 181 SER B O 1
ATOM 658 N N . ALA A 1 109 ? 40.226 63.113 17.788 1.00 24.42 182 ALA B N 1
ATOM 659 C CA . ALA A 1 109 ? 38.976 63.006 17.049 1.00 28.76 182 ALA B CA 1
ATOM 660 C C . ALA A 1 109 ? 38.042 64.115 17.504 1.00 36.36 182 ALA B C 1
ATOM 661 O O . ALA A 1 109 ? 37.408 64.783 16.687 1.00 42.50 182 ALA B O 1
ATOM 663 N N . LEU A 1 110 ? 37.975 64.313 18.814 1.00 29.83 183 LEU B N 1
ATOM 664 C CA . LEU A 1 110 ? 37.131 65.348 19.374 1.00 44.15 183 LEU B CA 1
ATOM 665 C C . LEU A 1 110 ? 37.561 66.724 18.853 1.00 55.12 183 LEU B C 1
ATOM 666 O O . LEU A 1 110 ? 36.718 67.559 18.522 1.00 56.82 183 LEU B O 1
ATOM 671 N N . ASP A 1 111 ? 38.870 66.943 18.755 1.00 57.70 184 ASP B N 1
ATOM 672 C CA . ASP A 1 111 ? 39.407 68.188 18.206 1.00 60.98 184 ASP B CA 1
ATOM 673 C C . ASP A 1 111 ? 39.124 68.374 16.717 1.00 62.45 184 ASP B C 1
ATOM 674 O O . ASP A 1 111 ? 38.638 69.428 16.307 1.00 66.47 184 ASP B O 1
ATOM 679 N N . GLN A 1 112 ? 39.456 67.360 15.918 1.00 56.80 185 GLN B N 1
ATOM 680 C CA . GLN A 1 112 ? 39.143 67.344 14.487 1.00 50.75 185 GLN B CA 1
ATOM 681 C C . GLN A 1 112 ? 37.705 67.781 14.254 1.00 53.56 185 GLN B C 1
ATOM 682 O O . GLN A 1 112 ? 37.424 68.599 13.377 1.00 59.55 185 GLN B O 1
ATOM 688 N N . ASN A 1 113 ? 36.797 67.237 15.058 1.00 49.00 186 ASN B N 1
ATOM 689 C CA . ASN A 1 113 ? 35.394 67.623 14.989 1.00 53.09 186 ASN B CA 1
ATOM 690 C C . ASN A 1 113 ? 35.150 69.020 15.547 1.00 66.23 186 ASN B C 1
ATOM 691 O O . ASN A 1 113 ? 34.463 69.832 14.924 1.00 70.93 186 ASN B O 1
ATOM 696 N N . LEU A 1 114 ? 35.714 69.288 16.726 1.00 68.37 187 LEU B N 1
ATOM 697 C CA . LEU A 1 114 ? 35.546 70.573 17.413 1.00 69.03 187 LEU B CA 1
ATOM 698 C C . LEU A 1 114 ? 36.144 71.722 16.605 1.00 71.55 187 LEU B C 1
ATOM 699 O O . LEU A 1 114 ? 35.449 72.672 16.247 1.00 71.61 187 LEU B O 1
ATOM 704 N N . LYS A 1 115 ? 37.438 71.623 16.313 1.00 75.85 188 LYS B N 1
ATOM 705 C CA . LYS A 1 115 ? 38.131 72.641 15.532 1.00 76.33 188 LYS B CA 1
ATOM 706 C C . LYS A 1 115 ? 37.776 72.556 14.047 1.00 79.02 188 LYS B C 1
ATOM 707 O O . LYS A 1 115 ? 38.650 72.564 13.176 1.00 79.82 188 LYS B O 1
ATOM 713 N N . ALA A 1 116 ? 36.474 72.475 13.785 1.00 77.66 189 ALA B N 1
ATOM 714 C CA . ALA A 1 116 ? 35.918 72.471 12.440 1.00 77.71 189 ALA B CA 1
ATOM 715 C C . ALA A 1 116 ? 34.498 73.008 12.547 1.00 84.09 189 ALA B C 1
ATOM 716 O O . ALA A 1 116 ? 34.218 73.849 13.403 1.00 89.36 189 ALA B O 1
ATOM 718 N N . GLY A 1 117 ? 33.602 72.520 11.692 1.00 81.93 190 GLY B N 1
ATOM 719 C CA . GLY A 1 117 ? 32.202 72.917 11.740 1.00 82.83 190 GLY B CA 1
ATOM 720 C C . GLY A 1 117 ? 31.572 72.598 13.085 1.00 82.52 190 GLY B C 1
ATOM 721 O O . GLY A 1 117 ? 32.122 71.820 13.864 1.00 81.05 190 GLY B O 1
ATOM 722 N N . GLY A 1 118 ? 30.413 73.184 13.366 1.00 85.89 191 GLY B N 1
ATOM 723 C CA . GLY A 1 118 ? 29.840 73.075 14.695 1.00 88.10 191 GLY B CA 1
ATOM 724 C C . GLY A 1 118 ? 28.457 72.459 14.854 1.00 88.45 191 GLY B C 1
ATOM 725 O O . GLY A 1 118 ? 27.690 72.888 15.717 1.00 90.85 191 GLY B O 1
ATOM 726 N N . ILE A 1 119 ? 28.125 71.456 14.047 1.00 83.61 192 ILE B N 1
ATOM 727 C CA . ILE A 1 119 ? 26.864 70.739 14.248 1.00 80.19 192 ILE B CA 1
ATOM 728 C C . ILE A 1 119 ? 27.071 69.235 14.390 1.00 73.22 192 ILE B C 1
ATOM 729 O O . ILE A 1 119 ? 26.547 68.614 15.318 1.00 72.89 192 ILE B O 1
ATOM 734 N N . GLY A 1 120 ? 27.852 68.663 13.480 1.00 70.36 193 GLY B N 1
ATOM 735 C CA . GLY A 1 120 ? 28.048 67.226 13.417 1.00 68.17 193 GLY B CA 1
ATOM 736 C C . GLY A 1 120 ? 28.457 66.545 14.710 1.00 60.10 193 GLY B C 1
ATOM 737 O O . GLY A 1 120 ? 28.943 67.176 15.651 1.00 59.07 193 GLY B O 1
ATOM 738 N N . GLU A 1 121 ? 28.230 65.240 14.756 1.00 54.87 194 GLU B N 1
ATOM 739 C CA . GLU A 1 121 ? 28.680 64.429 15.870 1.00 43.95 194 GLU B CA 1
ATOM 740 C C . GLU A 1 121 ? 30.074 63.960 15.540 1.00 37.96 194 GLU B C 1
ATOM 741 O O . GLU A 1 121 ? 30.538 64.139 14.416 1.00 36.41 194 GLU B O 1
ATOM 747 N N . VAL A 1 122 ? 30.756 63.371 16.514 1.00 35.63 195 VAL B N 1
ATOM 748 C CA . VAL A 1 122 ? 32.070 62.820 16.240 1.00 28.72 195 VAL B CA 1
ATOM 749 C C . VAL A 1 122 ? 31.922 61.491 15.502 1.00 29.01 195 VAL B C 1
ATOM 750 O O . VAL A 1 122 ? 31.263 60.572 15.975 1.00 27.12 195 VAL B O 1
ATOM 767 N N . PRO A 1 124 ? 33.417 58.161 12.777 1.00 17.27 197 PRO B N 1
ATOM 768 C CA . PRO A 1 124 ? 34.559 57.310 12.444 1.00 18.56 197 PRO B CA 1
ATOM 769 C C . PRO A 1 124 ? 35.634 58.066 11.679 1.00 18.53 197 PRO B C 1
ATOM 770 O O . PRO A 1 124 ? 36.784 57.729 11.864 1.00 16.12 197 PRO B O 1
ATOM 774 N N . ALA A 1 125 ? 35.274 59.040 10.836 1.00 17.31 198 ALA B N 1
ATOM 775 C CA . ALA A 1 125 ? 36.284 59.803 10.103 1.00 16.38 198 ALA B CA 1
ATOM 776 C C . ALA A 1 125 ? 37.274 60.469 11.048 1.00 14.50 198 ALA B C 1
ATOM 777 O O . ALA A 1 125 ? 38.479 60.433 10.833 1.00 17.31 198 ALA B O 1
ATOM 779 N N . HIS A 1 126 ? 36.741 61.073 12.097 1.00 16.72 199 HIS B N 1
ATOM 780 C CA . HIS A 1 126 ? 37.543 61.808 13.065 1.00 25.55 199 HIS B CA 1
ATOM 781 C C . HIS A 1 126 ? 38.400 60.860 13.884 1.00 21.24 199 HIS B C 1
ATOM 782 O O . HIS A 1 126 ? 39.535 61.184 14.227 1.00 19.39 199 HIS B O 1
ATOM 789 N N . ILE A 1 127 ? 37.864 59.679 14.183 1.00 22.09 200 ILE B N 1
ATOM 790 C CA . ILE A 1 127 ? 38.654 58.636 14.836 1.00 14.17 200 ILE B CA 1
ATOM 791 C C . ILE A 1 127 ? 39.827 58.182 13.940 1.00 20.62 200 ILE B C 1
ATOM 792 O O . ILE A 1 127 ? 40.966 58.075 14.406 1.00 18.42 200 ILE B O 1
ATOM 797 N N . LEU A 1 128 ? 39.548 57.920 12.664 1.00 18.39 201 LEU B N 1
ATOM 798 C CA . LEU A 1 128 ? 40.606 57.558 11.713 1.00 16.78 201 LEU B CA 1
ATOM 799 C C . LEU A 1 128 ? 41.690 58.643 11.664 1.00 18.06 201 LEU B C 1
ATOM 800 O O . LEU A 1 128 ? 42.878 58.343 11.741 1.00 17.69 201 LEU B O 1
ATOM 805 N N . LEU A 1 129 ? 41.275 59.900 11.535 1.00 15.92 202 LEU B N 1
ATOM 806 C CA . LEU A 1 129 ? 42.220 61.016 11.490 1.00 17.87 202 LEU B CA 1
ATOM 807 C C . LEU A 1 129 ? 43.019 61.094 12.784 1.00 25.25 202 LEU B C 1
ATOM 808 O O . LEU A 1 129 ? 44.231 61.343 12.768 1.00 21.02 202 LEU B O 1
ATOM 813 N N . GLY A 1 130 ? 42.334 60.883 13.908 1.00 17.46 203 GLY B N 1
ATOM 814 C CA . GLY A 1 130 ? 43.003 60.830 15.200 1.00 19.33 203 GLY B CA 1
ATOM 815 C C . GLY A 1 130 ? 44.066 59.734 15.253 1.00 20.81 203 GLY B C 1
ATOM 816 O O . GLY A 1 130 ? 45.176 59.954 15.738 1.00 16.14 203 GLY B O 1
ATOM 817 N N . ILE A 1 131 ? 43.731 58.547 14.751 1.00 20.27 204 ILE B N 1
ATOM 818 C CA . ILE A 1 131 ? 44.701 57.453 14.677 1.00 16.97 204 ILE B CA 1
ATOM 819 C C . ILE A 1 131 ? 45.910 57.819 13.821 1.00 24.04 204 ILE B C 1
ATOM 820 O O . ILE A 1 131 ? 47.063 57.642 14.245 1.00 19.66 204 ILE B O 1
ATOM 825 N N . TRP A 1 132 ? 45.652 58.340 12.619 1.00 16.73 205 TRP B N 1
ATOM 826 C CA . TRP A 1 132 ? 46.742 58.716 11.723 1.00 15.85 205 TRP B CA 1
ATOM 827 C C . TRP A 1 132 ? 47.685 59.723 12.373 1.00 22.78 205 TRP B C 1
ATOM 828 O O . TRP A 1 132 ? 48.921 59.629 12.232 1.00 20.63 205 TRP B O 1
ATOM 839 N N . SER A 1 133 ? 47.107 60.650 13.135 1.00 21.65 206 SER B N 1
ATOM 840 C CA . SER A 1 133 ? 47.886 61.716 13.751 1.00 24.39 206 SER B CA 1
ATOM 841 C C . SER A 1 133 ? 48.732 61.264 14.950 1.00 21.26 206 SER B C 1
ATOM 842 O O . SER A 1 133 ? 49.624 62.004 15.373 1.00 23.14 206 SER B O 1
ATOM 845 N N . GLU A 1 134 ? 48.434 60.088 15.512 1.00 18.43 207 GLU B N 1
ATOM 846 C CA . GLU A 1 134 ? 49.304 59.460 16.524 1.00 21.91 207 GLU B CA 1
ATOM 847 C C . GLU A 1 134 ? 50.392 58.693 15.784 1.00 21.32 207 GLU B C 1
ATOM 848 O O . GLU A 1 134 ? 50.268 57.500 15.501 1.00 19.74 207 GLU B O 1
ATOM 854 N N . VAL A 1 135 ? 51.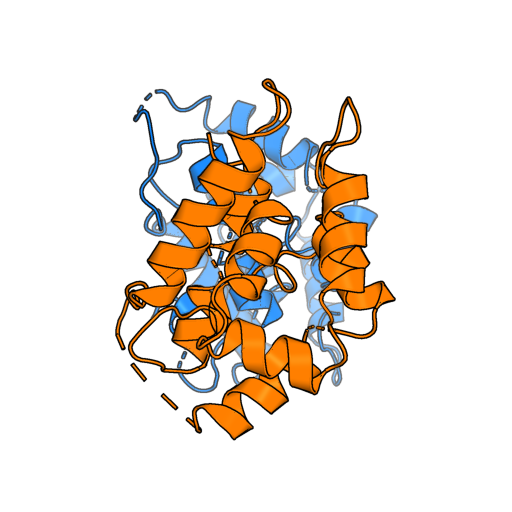448 59.411 15.458 1.00 19.52 208 VAL B N 1
ATOM 855 C CA . VAL A 1 135 ? 52.432 58.973 14.494 1.00 20.83 208 VAL B CA 1
ATOM 856 C C . VAL A 1 135 ? 53.138 57.698 14.949 1.00 21.05 208 VAL B C 1
ATOM 857 O O . VAL A 1 135 ? 53.452 56.824 14.150 1.00 18.94 208 VAL B O 1
ATOM 861 N N . GLU A 1 136 ? 53.364 57.594 16.249 1.00 20.25 209 GLU B N 1
ATOM 862 C CA . GLU A 1 136 ? 54.093 56.471 16.814 1.00 21.89 209 GLU B CA 1
ATOM 863 C C . GLU A 1 136 ? 53.220 55.207 17.011 1.00 24.75 209 GLU B C 1
ATOM 864 O O . GLU A 1 136 ? 53.733 54.146 17.363 1.00 21.71 209 GLU B O 1
ATOM 870 N N . SER A 1 137 ? 51.911 55.325 16.800 1.00 24.75 210 SER B N 1
ATOM 871 C CA . SER A 1 137 ? 50.992 54.220 17.102 1.00 22.91 210 SER B CA 1
ATOM 872 C C . SER A 1 137 ? 50.980 53.126 16.034 1.00 17.74 210 SER B C 1
ATOM 873 O O . SER A 1 137 ? 51.195 53.401 14.868 1.00 21.92 210 SER B O 1
ATOM 876 N N . PRO A 1 138 ? 50.712 51.875 16.444 1.00 21.65 211 PRO B N 1
ATOM 877 C CA . PRO A 1 138 ? 50.496 50.743 15.531 1.00 25.63 211 PRO B CA 1
ATOM 878 C C . PRO A 1 138 ? 49.430 51.027 14.472 1.00 16.16 211 PRO B C 1
ATOM 879 O O . PRO A 1 138 ? 49.612 50.639 13.324 1.00 18.66 211 PRO B O 1
ATOM 883 N N . GLY A 1 139 ? 48.329 51.670 14.845 1.00 14.16 212 GLY B N 1
ATOM 884 C CA . GLY A 1 139 ? 47.328 52.076 13.854 1.00 13.75 212 GLY B CA 1
ATOM 885 C C . GLY A 1 139 ? 47.930 52.894 12.710 1.00 15.44 212 GLY B C 1
ATOM 886 O O . GLY A 1 139 ? 47.752 52.570 11.529 1.00 14.67 212 GLY B O 1
ATOM 887 N N . HIS A 1 140 ? 48.669 53.946 13.056 1.00 16.09 213 HIS B N 1
ATOM 888 C CA . HIS A 1 140 ? 49.367 54.746 12.044 1.00 18.74 213 HIS B CA 1
ATOM 889 C C . HIS A 1 140 ? 50.346 53.893 11.228 1.00 13.85 213 HIS B C 1
ATOM 890 O O . HIS A 1 140 ? 50.361 53.953 9.993 1.00 14.64 213 HIS B O 1
ATOM 897 N N . LYS A 1 141 ? 51.165 53.100 11.916 1.00 15.16 214 LYS B N 1
ATOM 898 C CA . LYS A 1 141 ? 52.226 52.339 11.234 1.00 22.50 214 LYS B CA 1
ATOM 899 C C . LYS A 1 141 ? 51.625 51.335 10.242 1.00 18.68 214 LYS B C 1
ATOM 900 O O . LYS A 1 141 ? 52.127 51.154 9.132 1.00 21.76 214 LYS B O 1
ATOM 906 N N . ILE A 1 142 ? 50.562 50.673 10.665 1.00 15.84 215 ILE B N 1
ATOM 907 C CA . ILE A 1 142 ? 49.864 49.722 9.815 1.00 14.31 215 ILE B CA 1
ATOM 908 C C . ILE A 1 142 ? 49.212 50.441 8.624 1.00 17.76 215 ILE B C 1
ATOM 909 O O . ILE A 1 142 ? 49.309 49.980 7.488 1.00 15.99 215 ILE B O 1
ATOM 914 N N . LEU A 1 143 ? 48.557 51.573 8.881 1.00 15.08 216 LEU B N 1
ATOM 915 C CA . LEU A 1 143 ? 48.019 52.389 7.787 1.00 12.99 216 LEU B CA 1
ATOM 916 C C . LEU A 1 143 ? 49.088 52.728 6.749 1.00 14.16 216 LEU B C 1
ATOM 917 O O . LEU A 1 143 ? 48.851 52.644 5.529 1.00 15.14 216 LEU B O 1
ATOM 922 N N . ALA A 1 144 ? 50.271 53.097 7.233 1.00 14.75 217 ALA B N 1
ATOM 923 C CA . ALA A 1 144 ? 51.371 53.482 6.353 1.00 20.09 217 ALA B CA 1
ATOM 924 C C . ALA A 1 144 ? 51.884 52.274 5.577 1.00 16.17 217 ALA B C 1
ATOM 925 O O . ALA A 1 144 ? 52.204 52.372 4.388 1.00 20.18 217 ALA B O 1
ATOM 927 N N . THR A 1 145 ? 51.979 51.138 6.260 1.00 17.57 218 THR B N 1
ATOM 928 C CA . THR A 1 145 ? 52.399 49.898 5.610 1.00 20.10 218 THR B CA 1
ATOM 929 C C . THR A 1 145 ? 51.456 49.593 4.447 1.00 17.02 218 THR B C 1
ATOM 930 O O . THR A 1 145 ? 51.874 49.106 3.395 1.00 17.24 218 THR B O 1
ATOM 934 N N . LEU A 1 146 ? 50.179 49.904 4.638 1.00 14.81 219 LEU B N 1
ATOM 935 C CA . LEU A 1 146 ? 49.170 49.622 3.616 1.00 16.25 219 LEU B CA 1
ATOM 936 C C . LEU A 1 146 ? 48.917 50.787 2.654 1.00 16.79 219 LEU B C 1
ATOM 937 O O . LEU A 1 146 ? 47.924 50.784 1.939 1.00 19.72 219 LEU B O 1
ATOM 942 N N . GLY A 1 147 ? 49.796 51.786 2.632 1.00 20.64 220 GLY B N 1
ATOM 943 C CA . GLY A 1 147 ? 49.715 52.816 1.603 1.00 17.73 220 GLY B CA 1
ATOM 944 C C . GLY A 1 147 ? 49.022 54.126 1.957 1.00 19.70 220 GLY B C 1
ATOM 945 O O . GLY A 1 147 ? 48.901 55.019 1.105 1.00 16.23 220 GLY B O 1
ATOM 946 N N . PHE A 1 148 ? 48.551 54.248 3.195 1.00 20.80 221 PHE B N 1
ATOM 947 C CA . PHE A 1 148 ? 47.933 55.498 3.668 1.00 21.74 221 PHE B CA 1
ATOM 948 C C . PHE A 1 148 ? 49.001 56.577 3.784 1.00 18.57 221 PHE B C 1
ATOM 949 O O . PHE A 1 148 ? 50.145 56.270 4.114 1.00 19.20 221 PHE B O 1
ATOM 957 N N . THR A 1 149 ? 48.631 57.831 3.510 1.00 14.60 222 THR B N 1
ATOM 958 C CA . THR A 1 149 ? 49.558 58.960 3.554 1.00 15.80 222 THR B CA 1
ATOM 959 C C . THR A 1 149 ? 48.900 60.221 4.112 1.00 20.08 222 THR B C 1
ATOM 960 O O . THR A 1 149 ? 47.688 60.263 4.319 1.00 21.03 222 THR B O 1
ATOM 964 N N . ASP A 1 150 ? 49.700 61.263 4.326 1.00 18.11 223 ASP B N 1
ATOM 965 C CA . ASP A 1 150 ? 49.161 62.558 4.726 1.00 21.14 223 ASP B CA 1
ATOM 966 C C . ASP A 1 150 ? 48.178 63.114 3.702 1.00 20.83 223 ASP B C 1
ATOM 967 O O . ASP A 1 150 ? 47.229 63.801 4.049 1.00 20.53 223 ASP B O 1
ATOM 972 N N . GLU A 1 151 ? 48.408 62.823 2.433 1.00 17.53 224 GLU B N 1
ATOM 973 C CA . GLU A 1 151 ? 47.505 63.308 1.399 1.00 19.54 224 GLU B CA 1
ATOM 974 C C . GLU A 1 151 ? 46.128 62.634 1.521 1.00 19.96 224 GLU B C 1
ATOM 975 O O . GLU A 1 151 ? 45.096 63.287 1.380 1.00 17.69 224 GLU B O 1
ATOM 981 N N . LYS A 1 152 ? 46.117 61.335 1.820 1.00 16.19 225 LYS B N 1
ATOM 982 C CA . LYS A 1 152 ? 44.872 60.609 2.058 1.00 20.41 225 LYS B CA 1
ATOM 983 C C . LYS A 1 152 ? 44.1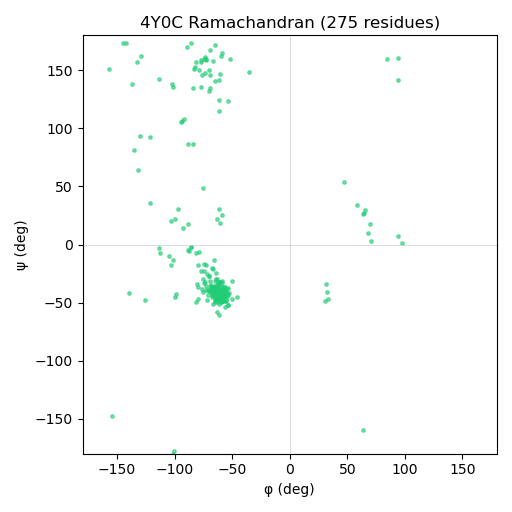63 61.172 3.277 1.00 23.37 225 LYS B C 1
ATOM 984 O O . LYS A 1 152 ? 42.936 61.306 3.301 1.00 17.50 225 LYS B O 1
ATOM 990 N N . SER A 1 153 ? 44.946 61.496 4.298 1.00 15.38 226 SER B N 1
ATOM 991 C CA . SER A 1 153 ? 44.388 62.088 5.502 1.00 18.51 226 SER B CA 1
ATOM 992 C C . SER A 1 153 ? 43.654 63.401 5.185 1.00 15.15 226 SER B C 1
ATOM 993 O O . SER A 1 153 ? 42.544 63.636 5.662 1.00 17.21 226 SER B O 1
ATOM 996 N N . LYS A 1 154 ? 44.275 64.241 4.365 1.00 16.27 227 LYS B N 1
ATOM 997 C CA . LYS A 1 154 ? 43.695 65.526 3.989 1.00 18.90 227 LYS B CA 1
ATOM 998 C C . LYS A 1 154 ? 42.469 65.342 3.101 1.00 21.17 227 LYS B C 1
ATOM 999 O O . LYS A 1 154 ? 41.490 66.094 3.191 1.00 19.80 227 LYS B O 1
ATOM 1005 N N . GLU A 1 155 ? 42.539 64.349 2.226 1.00 16.80 228 GLU B N 1
ATOM 1006 C CA . GLU A 1 155 ? 41.393 63.993 1.413 1.00 21.27 228 GLU B CA 1
ATOM 1007 C C . GLU A 1 155 ? 40.201 63.621 2.305 1.00 16.19 228 GLU B C 1
ATOM 1008 O O . GLU A 1 155 ? 39.074 64.084 2.104 1.00 19.08 228 GLU B O 1
ATOM 1014 N N . LEU A 1 156 ? 40.449 62.774 3.287 1.00 18.80 229 LEU B N 1
ATOM 1015 C CA . LEU A 1 156 ? 39.396 62.385 4.217 1.00 19.20 229 LEU B CA 1
ATOM 1016 C C . LEU A 1 156 ? 38.872 63.584 5.010 1.00 15.81 229 LEU B C 1
ATOM 1017 O O . LEU A 1 156 ? 37.671 63.723 5.186 1.00 17.87 229 LEU B O 1
ATOM 1022 N N . GLU A 1 157 ? 39.769 64.456 5.459 1.00 16.49 230 GLU B N 1
ATOM 1023 C CA . GLU A 1 157 ? 39.373 65.694 6.133 1.00 18.10 230 GLU B CA 1
ATOM 1024 C C . GLU A 1 157 ? 38.466 66.567 5.295 1.00 24.08 230 GLU B C 1
ATOM 1025 O O . GLU A 1 157 ? 37.565 67.224 5.820 1.00 21.16 230 GLU B O 1
ATOM 1031 N N . SER A 1 158 ? 38.752 66.634 3.997 1.00 19.78 231 SER B N 1
ATOM 1032 C CA . SER A 1 158 ? 37.939 67.440 3.103 1.00 24.27 231 SER B CA 1
ATOM 1033 C C . SER A 1 158 ? 36.518 66.894 3.017 1.00 21.37 231 SER B C 1
ATOM 1034 O O . SER A 1 158 ? 35.565 67.665 3.099 1.00 23.05 231 SER B O 1
ATOM 1037 N N . PHE A 1 159 ? 36.374 65.578 2.841 1.00 19.72 232 PHE B N 1
ATOM 1038 C CA . PHE A 1 159 ? 35.043 64.975 2.857 1.00 19.78 232 PHE B CA 1
ATOM 1039 C C . PHE A 1 159 ? 34.344 65.291 4.185 1.00 25.34 232 PHE B C 1
ATOM 1040 O O . PHE A 1 159 ? 33.168 65.632 4.214 1.00 28.02 232 PHE B O 1
ATOM 1048 N N . ALA A 1 160 ? 35.079 65.179 5.289 1.00 24.28 233 ALA B N 1
ATOM 1049 C CA . ALA A 1 160 ? 34.471 65.315 6.605 1.00 26.96 233 ALA B CA 1
ATOM 1050 C C . ALA A 1 160 ? 34.036 66.735 6.910 1.00 28.61 233 ALA B C 1
ATOM 1051 O O . ALA A 1 160 ? 33.101 66.941 7.681 1.00 31.21 233 ALA B O 1
ATOM 1053 N N . SER A 1 161 ? 34.703 67.709 6.295 1.00 25.76 234 SER B N 1
ATOM 1054 C CA . SER A 1 161 ? 34.421 69.122 6.550 1.00 35.75 234 SER B CA 1
ATOM 1055 C C . SER A 1 161 ? 33.294 69.646 5.677 1.00 35.72 234 SER B C 1
ATOM 1056 O O . SER A 1 161 ? 32.924 70.814 5.776 1.00 42.28 234 SER B O 1
ATOM 1059 N N . GLU A 1 162 ? 32.774 68.791 4.804 1.00 37.65 235 GLU B N 1
ATOM 1060 C CA . GLU A 1 162 ? 31.657 69.159 3.953 1.00 43.08 235 GLU B CA 1
ATOM 1061 C C . GLU A 1 162 ? 30.454 69.489 4.837 1.00 47.79 235 GLU B C 1
ATOM 1062 O O . GLU A 1 162 ? 30.301 68.929 5.923 1.00 46.08 235 GLU B O 1
ATOM 1068 N N A SER A 1 163 ? 29.627 70.417 4.361 0.53 46.61 236 SER B N 1
ATOM 1069 N N B SER A 1 163 ? 29.601 70.395 4.371 0.47 46.48 236 SER B N 1
ATOM 1070 C CA A SER A 1 163 ? 28.633 71.106 5.183 0.53 44.98 236 SER B CA 1
ATOM 1071 C CA B SER A 1 163 ? 28.401 70.753 5.115 0.47 44.73 236 SER B CA 1
ATOM 1072 C C A SER A 1 163 ? 27.737 70.208 6.036 0.53 43.66 236 SER B C 1
ATOM 1073 C C B SER A 1 163 ? 27.430 69.580 5.234 0.47 39.55 236 SER B C 1
ATOM 1074 O O A SER A 1 163 ? 27.709 70.337 7.263 0.53 46.25 236 SER B O 1
ATOM 1075 O O B SER A 1 163 ? 26.697 69.275 4.297 0.47 37.42 236 SER B O 1
ATOM 1080 N N A GLY A 1 164 ? 26.999 69.311 5.392 0.53 39.67 237 GLY B N 1
ATOM 1081 N N B GLY A 1 164 ? 27.437 68.925 6.391 0.47 38.34 237 GLY B N 1
ATOM 1082 C CA A GLY A 1 164 ? 26.066 68.459 6.109 0.53 39.05 237 GLY B CA 1
ATOM 1083 C CA B GLY A 1 164 ? 26.445 67.914 6.714 0.47 36.97 237 GLY B CA 1
ATOM 1084 C C A GLY A 1 164 ? 26.576 67.042 6.261 0.53 40.27 237 GLY B C 1
ATOM 1085 C C B GLY A 1 164 ? 26.455 66.661 5.855 0.47 41.23 237 GLY B C 1
ATOM 1086 O O A GLY A 1 164 ? 25.807 66.084 6.170 0.53 44.02 237 GLY B O 1
ATOM 1087 O O B GLY A 1 164 ? 25.470 65.923 5.827 0.47 46.47 237 GLY B O 1
ATOM 1088 N N A PHE A 1 165 ? 27.877 66.907 6.499 0.53 39.89 238 PHE B N 1
ATOM 1089 N N B PHE A 1 165 ? 27.565 66.412 5.165 0.47 36.34 238 PHE B N 1
ATOM 1090 C CA A PHE A 1 165 ? 28.499 65.593 6.562 0.53 34.76 238 PHE B CA 1
ATOM 1091 C CA B PHE A 1 165 ? 27.712 65.225 4.321 0.47 36.02 238 PHE B CA 1
ATOM 1092 C C A PHE A 1 165 ? 27.934 64.690 7.664 0.53 43.54 238 PHE B C 1
ATOM 1093 C C B PHE A 1 165 ? 27.617 63.953 5.169 0.47 40.68 238 PHE B C 1
ATOM 1094 O O A PHE A 1 165 ? 28.042 64.983 8.856 0.53 26.50 238 PHE B O 1
ATOM 1095 O O B PHE A 1 165 ? 27.305 62.871 4.660 0.47 31.03 238 PHE B O 1
ATOM 1110 N N A LEU A 1 166 ? 27.304 63.603 7.232 0.53 45.00 239 LEU B N 1
ATOM 1111 N N B LEU A 1 166 ? 27.855 64.121 6.472 0.47 46.14 239 LEU B N 1
ATOM 1112 C CA A LEU A 1 166 ? 27.025 62.466 8.088 0.53 41.49 239 LEU B CA 1
ATOM 1113 C CA B LEU A 1 166 ? 27.815 63.048 7.465 0.47 43.65 239 LEU B CA 1
ATOM 1114 C C A LEU A 1 166 ? 27.913 61.366 7.536 0.53 41.53 239 LEU B C 1
ATOM 1115 C C B LEU A 1 166 ? 28.916 62.037 7.183 0.47 44.33 239 LEU B C 1
ATOM 1116 O O A LEU A 1 166 ? 27.977 61.178 6.322 0.53 39.74 239 LEU B O 1
ATOM 1117 O O B LEU A 1 166 ? 29.919 62.373 6.559 0.47 49.90 239 LEU B O 1
ATOM 1126 N N A ASP A 1 167 ? 28.621 60.659 8.410 0.53 41.83 240 ASP B N 1
ATOM 1127 N N B ASP A 1 167 ? 28.742 60.810 7.660 0.47 44.52 240 ASP B N 1
ATOM 1128 C CA A ASP A 1 167 ? 29.544 59.625 7.954 0.53 41.33 240 ASP B CA 1
ATOM 1129 C CA B ASP A 1 167 ? 29.721 59.750 7.416 0.47 42.93 240 ASP B CA 1
ATOM 1130 C C A ASP A 1 167 ? 28.804 58.325 7.683 0.53 39.66 240 ASP B C 1
ATOM 1131 C C B ASP A 1 167 ? 29.014 58.399 7.499 0.47 39.80 240 ASP B C 1
ATOM 1132 O O A ASP A 1 167 ? 28.894 57.395 8.479 0.53 37.74 240 ASP B O 1
ATOM 1133 O O B ASP A 1 167 ? 29.270 57.571 8.369 0.47 33.33 240 ASP B O 1
ATOM 1142 N N . GLU A 1 168 ? 28.085 58.238 6.564 1.00 43.59 241 GLU B N 1
ATOM 1143 C CA . GLU A 1 168 ? 27.301 57.032 6.336 1.00 54.30 241 GLU B CA 1
ATOM 1144 C C . GLU A 1 168 ? 27.496 56.469 4.928 1.00 54.05 241 GLU B C 1
ATOM 1145 O O . GLU A 1 168 ? 27.614 57.219 3.958 1.00 56.99 241 GLU B O 1
ATOM 1151 N N . SER B 1 3 ? 32.154 31.929 27.842 1.00 48.32 76 SER A N 1
ATOM 1152 C CA . SER B 1 3 ? 30.717 31.762 28.071 1.00 44.11 76 SER A CA 1
ATOM 1153 C C . SER B 1 3 ? 29.877 32.707 27.192 1.00 38.87 76 SER A C 1
ATOM 1154 O O . SER B 1 3 ? 28.948 32.267 26.530 1.00 48.96 76 SER A O 1
ATOM 1157 N N . LEU B 1 4 ? 30.211 33.998 27.196 1.00 34.51 77 LEU A N 1
ATOM 1158 C CA . LEU B 1 4 ? 29.626 34.961 26.255 1.00 37.45 77 LEU A CA 1
ATOM 1159 C C . LEU B 1 4 ? 30.283 34.796 24.883 1.00 21.23 77 LEU A C 1
ATOM 1160 O O . LEU B 1 4 ? 31.497 34.652 24.792 1.00 29.96 77 LEU A O 1
ATOM 1165 N N . PRO B 1 5 ? 29.484 34.785 23.807 1.00 35.85 78 PRO A N 1
ATOM 1166 C CA . PRO B 1 5 ? 30.092 34.702 22.475 1.00 42.11 78 PRO A CA 1
ATOM 1167 C C . PRO B 1 5 ? 31.201 35.742 22.272 1.00 40.80 78 PRO A C 1
ATOM 1168 O O . PRO B 1 5 ? 32.168 35.465 21.558 1.00 36.95 78 PRO A O 1
ATOM 1172 N N . THR B 1 6 ? 31.072 36.902 22.915 1.00 36.92 79 THR A N 1
ATOM 1173 C CA . THR B 1 6 ? 32.030 37.989 22.739 1.00 39.92 79 THR A CA 1
ATOM 1174 C C . THR B 1 6 ? 33.426 37.645 23.273 1.00 42.10 79 THR A C 1
ATOM 1175 O O . THR B 1 6 ? 34.404 38.334 22.966 1.00 43.01 79 THR A O 1
ATOM 1179 N N . ALA B 1 7 ? 33.521 36.563 24.045 1.00 40.77 80 ALA A N 1
ATOM 1180 C CA . ALA B 1 7 ? 34.791 36.178 24.667 1.00 47.57 80 ALA A CA 1
ATOM 1181 C C . ALA B 1 7 ? 35.419 35.020 23.928 1.00 46.26 80 ALA A C 1
ATOM 1182 O O . ALA B 1 7 ? 36.613 34.742 24.057 1.00 37.57 80 ALA A O 1
ATOM 1184 N N . ASN B 1 8 ? 34.611 34.337 23.134 1.00 40.19 81 ASN A N 1
ATOM 1185 C CA . ASN B 1 8 ? 34.962 32.969 22.793 1.00 41.09 81 ASN A CA 1
ATOM 1186 C C . ASN B 1 8 ? 35.886 32.767 21.616 1.00 41.48 81 ASN A C 1
ATOM 1187 O O . ASN B 1 8 ? 36.836 32.013 21.714 1.00 44.62 81 ASN A O 1
ATOM 1192 N N . LYS B 1 17 ? 35.010 26.718 24.437 1.00 49.28 90 LYS A N 1
ATOM 1193 C CA . LYS B 1 17 ? 35.676 27.037 23.173 1.00 60.28 90 LYS A CA 1
ATOM 1194 C C . LYS B 1 17 ? 35.718 25.838 22.215 1.00 66.35 90 LYS A C 1
ATOM 1195 O O . LYS B 1 17 ? 35.735 24.683 22.642 1.00 76.28 90 LYS A O 1
ATOM 1201 N N . LYS B 1 18 ? 35.727 26.124 20.917 1.00 66.26 91 LYS A N 1
ATOM 1202 C CA . LYS B 1 18 ? 35.953 25.107 19.895 1.00 67.48 91 LYS A CA 1
ATOM 1203 C C . LYS B 1 18 ? 36.844 25.529 18.701 1.00 68.05 91 LYS A C 1
ATOM 1204 O O . LYS B 1 18 ? 37.691 24.730 18.260 1.00 72.72 91 LYS A O 1
ATOM 1210 N N . PRO B 1 19 ? 36.677 26.761 18.160 1.00 57.74 92 PRO A N 1
ATOM 1211 C CA . PRO B 1 19 ? 35.820 27.920 18.472 1.00 57.36 92 PRO A CA 1
ATOM 1212 C C . PRO B 1 19 ? 34.330 27.628 18.382 1.00 39.81 92 PRO A C 1
ATOM 1213 O O . PRO B 1 19 ? 33.815 27.180 17.362 1.00 40.79 92 PRO A O 1
ATOM 1217 N N . LYS B 1 20 ? 33.643 27.893 19.481 1.00 42.93 93 LYS A N 1
ATOM 1218 C CA . LYS B 1 20 ? 32.240 27.532 19.635 1.00 46.06 93 LYS A CA 1
ATOM 1219 C C . LYS B 1 20 ? 31.292 28.332 18.709 1.00 42.31 93 LYS A C 1
ATOM 1220 O O . LYS B 1 20 ? 30.371 27.766 18.131 1.00 39.83 93 LYS A O 1
ATOM 1226 N N . TRP B 1 21 ? 31.534 29.632 18.554 1.00 36.87 94 TRP A N 1
ATOM 1227 C CA . TRP B 1 21 ? 30.664 30.485 17.737 1.00 25.51 94 TRP A CA 1
ATOM 1228 C C . TRP B 1 21 ? 31.406 30.977 16.498 1.00 29.92 94 TRP A C 1
ATOM 1229 O O . TRP B 1 21 ? 32.600 31.264 16.565 1.00 33.12 94 TRP A O 1
ATOM 1240 N N . SER B 1 22 ? 30.704 31.065 15.370 1.00 27.06 95 SER A N 1
ATOM 1241 C CA . SER B 1 22 ? 31.293 31.620 14.157 1.00 23.37 95 SER A CA 1
ATOM 1242 C C . SER B 1 22 ? 31.402 33.146 14.296 1.00 25.15 95 SER A C 1
ATOM 1243 O O . SER B 1 22 ? 30.695 33.747 15.103 1.00 21.32 95 SER A O 1
ATOM 1246 N N . TRP B 1 23 ? 32.269 33.763 13.496 1.00 30.14 96 TRP A N 1
ATOM 1247 C CA . TRP B 1 23 ? 32.493 35.215 13.550 1.00 25.73 96 TRP A CA 1
ATOM 1248 C C . TRP B 1 23 ? 31.222 36.020 13.277 1.00 18.57 96 TRP A C 1
ATOM 1249 O O . TRP B 1 23 ? 30.944 36.992 13.990 1.00 18.36 96 TRP A O 1
ATOM 1260 N N . ARG B 1 24 ? 30.433 35.613 12.277 1.00 22.13 97 ARG A N 1
ATOM 1261 C CA . ARG B 1 24 ? 29.162 36.301 12.010 1.00 20.90 97 ARG A CA 1
ATOM 1262 C C . ARG B 1 24 ? 28.218 36.200 13.187 1.00 15.29 97 ARG A C 1
ATOM 1263 O O . ARG B 1 24 ? 27.474 37.121 13.470 1.00 14.08 97 ARG A O 1
ATOM 1271 N N . ALA B 1 25 ? 28.235 35.061 13.857 1.00 15.10 98 ALA A N 1
ATOM 1272 C CA . ALA B 1 25 ? 27.378 34.853 15.015 1.00 13.60 98 ALA A CA 1
ATOM 1273 C C . ALA B 1 25 ? 27.799 35.750 16.164 1.00 13.49 98 ALA A C 1
ATOM 1274 O O . ALA B 1 25 ? 26.961 36.339 16.833 1.00 17.21 98 ALA A O 1
ATOM 1276 N N . ILE B 1 26 ? 29.109 35.840 16.389 1.00 14.81 99 ILE A N 1
ATOM 1277 C CA . ILE B 1 26 ? 29.666 36.677 17.444 1.00 15.05 99 ILE A CA 1
ATOM 1278 C C . ILE B 1 26 ? 29.367 38.154 17.140 1.00 21.19 99 ILE A C 1
ATOM 1279 O O . ILE B 1 26 ? 28.979 38.924 18.010 1.00 13.63 99 ILE A O 1
ATOM 1284 N N . LYS B 1 27 ? 29.537 38.538 15.888 1.00 14.92 100 LYS A N 1
ATOM 1285 C CA . LYS B 1 27 ? 29.235 39.896 15.475 1.00 14.11 100 LYS A CA 1
ATOM 1286 C C . LYS B 1 27 ? 27.748 40.199 15.643 1.00 19.69 100 LYS A C 1
ATOM 1287 O O . LYS B 1 27 ? 27.388 41.274 16.088 1.00 15.43 100 LYS A O 1
ATOM 1293 N N . SER B 1 28 ? 26.883 39.242 15.312 1.00 11.87 101 SER A N 1
ATOM 1294 C CA . SER B 1 28 ? 25.444 39.468 15.450 1.00 10.98 101 SER A CA 1
ATOM 1295 C C . SER B 1 28 ? 25.099 39.666 16.927 1.00 14.94 101 SER A C 1
ATOM 1296 O O . SER B 1 28 ? 24.299 40.545 17.278 1.00 12.11 101 SER A O 1
ATOM 1299 N N . PHE B 1 29 ? 25.744 38.885 17.791 1.00 12.42 102 PHE A N 1
ATOM 1300 C CA . PHE B 1 29 ? 25.567 39.025 19.242 1.00 12.21 102 PHE A CA 1
ATOM 1301 C C . PHE B 1 29 ? 26.006 40.419 19.736 1.00 11.40 102 PHE A C 1
ATOM 1302 O O . PHE B 1 29 ? 25.259 41.106 20.444 1.00 12.51 102 PHE A O 1
ATOM 1310 N N . ALA B 1 30 ? 27.215 40.832 19.359 1.00 11.78 103 ALA A N 1
ATOM 1311 C CA . ALA B 1 30 ? 27.691 42.164 19.734 1.00 17.69 103 ALA A CA 1
ATOM 1312 C C . ALA B 1 30 ? 26.833 43.316 19.165 1.00 13.85 103 ALA A C 1
ATOM 1313 O O . ALA B 1 30 ? 26.669 44.346 19.819 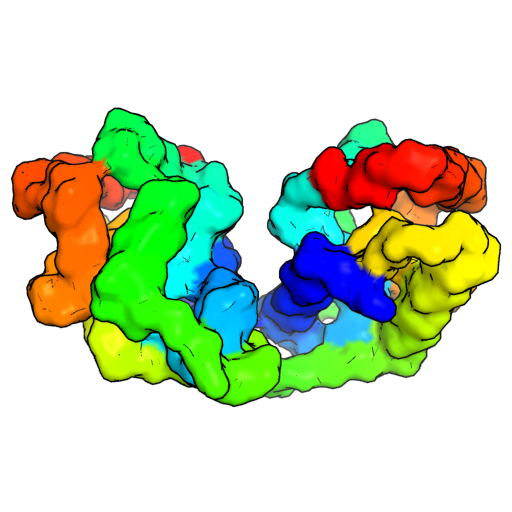1.00 11.73 103 ALA A O 1
ATOM 1328 N N . GLY B 1 32 ? 23.676 42.983 18.622 1.00 15.41 105 GLY A N 1
ATOM 1329 C CA . GLY B 1 32 ? 22.477 42.833 19.424 1.00 13.34 105 GLY A CA 1
ATOM 1330 C C . GLY B 1 32 ? 22.587 43.592 20.741 1.00 11.62 105 GLY A C 1
ATOM 1331 O O . GLY B 1 32 ? 21.671 44.315 21.109 1.00 11.99 105 GLY A O 1
ATOM 1332 N N . GLU B 1 33 ? 23.710 43.447 21.448 1.00 9.95 106 GLU A N 1
ATOM 1333 C CA . GLU B 1 33 ? 23.954 44.267 22.653 1.00 12.95 106 GLU A CA 1
ATOM 1334 C C . GLU B 1 33 ? 23.823 45.768 22.328 1.00 10.82 106 GLU A C 1
ATOM 1335 O O . GLU B 1 33 ? 23.295 46.558 23.122 1.00 11.11 106 GLU A O 1
ATOM 1341 N N . LEU B 1 34 ? 24.301 46.161 21.150 1.00 13.00 107 LEU A N 1
ATOM 1342 C CA . LEU B 1 34 ? 24.296 47.571 20.770 1.00 13.36 107 LEU A CA 1
ATOM 1343 C C . LEU B 1 34 ? 22.870 48.059 20.492 1.00 17.83 107 LEU A C 1
ATOM 1344 O O . LEU B 1 34 ? 22.502 49.182 20.843 1.00 14.72 107 LEU A O 1
ATOM 1349 N N . GLU B 1 35 ? 22.070 47.214 19.849 1.00 12.29 108 GLU A N 1
ATOM 1350 C CA . GLU B 1 35 ? 20.676 47.571 19.618 1.00 13.57 108 GLU A CA 1
ATOM 1351 C C . GLU B 1 35 ? 19.939 47.704 20.955 1.00 12.07 108 GLU A C 1
ATOM 1352 O O . GLU B 1 35 ? 19.139 48.610 21.140 1.00 15.74 108 GLU A O 1
ATOM 1358 N N . ALA B 1 36 ? 20.239 46.826 21.904 1.00 14.63 109 ALA A N 1
ATOM 1359 C CA . ALA B 1 36 ? 19.680 46.968 23.252 1.00 17.57 109 ALA A CA 1
ATOM 1360 C C . ALA B 1 36 ? 20.081 48.303 23.878 1.00 20.74 109 ALA A C 1
ATOM 1361 O O . ALA B 1 36 ? 19.255 48.973 24.507 1.00 16.80 109 ALA A O 1
ATOM 1363 N N . ARG B 1 37 ? 21.336 48.709 23.677 1.00 11.82 110 ARG A N 1
ATOM 1364 C CA . ARG B 1 37 ? 21.799 49.997 24.191 1.00 12.91 110 ARG A CA 1
ATOM 1365 C C . ARG B 1 37 ? 21.065 51.140 23.486 1.00 17.08 110 ARG A C 1
ATOM 1366 O O . ARG B 1 37 ? 20.671 52.133 24.109 1.00 14.45 110 ARG A O 1
ATOM 1374 N N . LYS B 1 38 ? 20.879 50.991 22.183 1.00 15.19 111 LYS A N 1
ATOM 1375 C CA . LYS B 1 38 ? 20.226 52.036 21.403 1.00 15.66 111 LYS A CA 1
ATOM 1376 C C . LYS B 1 38 ? 18.815 52.261 21.927 1.00 16.15 111 LYS A C 1
ATOM 1377 O O . LYS B 1 38 ? 18.311 53.369 21.899 1.00 18.54 111 LYS A O 1
ATOM 1383 N N . LEU B 1 39 ? 18.193 51.192 22.414 1.00 17.03 112 LEU A N 1
ATOM 1384 C CA . LEU B 1 39 ? 16.824 51.247 22.915 1.00 16.78 112 LEU A CA 1
ATOM 1385 C C . LEU B 1 39 ? 16.754 51.611 24.400 1.00 20.04 112 LEU A C 1
ATOM 1386 O O . LEU B 1 39 ? 15.661 51.792 24.943 1.00 15.74 112 LEU A O 1
ATOM 1391 N N . LYS B 1 40 ? 17.922 51.733 25.043 1.00 15.49 113 LYS A N 1
ATOM 1392 C CA . LYS B 1 40 ? 18.019 51.954 26.490 1.00 15.33 113 LYS A CA 1
ATOM 1393 C C . LYS B 1 40 ? 17.464 50.791 27.319 1.00 16.58 113 LYS A C 1
ATOM 1394 O O . LYS B 1 40 ? 17.046 50.985 28.457 1.00 15.84 113 LYS A O 1
ATOM 1400 N N . TYR B 1 41 ? 17.483 49.586 26.762 1.00 14.41 114 TYR A N 1
ATOM 1401 C CA . TYR B 1 41 ? 17.100 48.395 27.522 1.00 17.98 114 TYR A CA 1
ATOM 1402 C C . TYR B 1 41 ? 18.217 47.971 28.493 1.00 14.94 114 TYR A C 1
ATOM 1403 O O . TYR B 1 41 ? 19.399 48.133 28.189 1.00 16.72 114 TYR A O 1
ATOM 1412 N N . PRO B 1 42 ? 17.848 47.434 29.670 1.00 17.37 115 PRO A N 1
ATOM 1413 C CA . PRO B 1 42 ? 18.876 47.044 30.646 1.00 18.13 115 PRO A CA 1
ATOM 1414 C C . PRO B 1 42 ? 19.526 45.685 30.327 1.00 25.41 115 PRO A C 1
ATOM 1415 O O . PRO B 1 42 ? 20.599 45.376 30.859 1.00 19.92 115 PRO A O 1
ATOM 1419 N N . ASN B 1 43 ? 18.875 44.893 29.480 1.00 18.82 116 ASN A N 1
ATOM 1420 C CA . ASN B 1 43 ? 19.340 43.549 29.156 1.00 12.70 116 ASN A CA 1
ATOM 1421 C C . ASN B 1 43 ? 19.331 43.323 27.644 1.00 17.54 116 ASN A C 1
ATOM 1422 O O . ASN B 1 43 ? 18.602 43.991 26.893 1.00 17.17 116 ASN A O 1
ATOM 1427 N N . THR B 1 44 ? 20.141 42.369 27.204 1.00 17.01 117 THR A N 1
ATOM 1428 C CA . THR B 1 44 ? 20.137 41.915 25.820 1.00 12.89 117 THR A CA 1
ATOM 1429 C C . THR B 1 44 ? 19.197 40.724 25.772 1.00 14.57 117 THR A C 1
ATOM 1430 O O . THR B 1 44 ? 19.527 39.642 26.274 1.00 14.87 117 THR A O 1
ATOM 1434 N N . GLY B 1 45 ? 18.015 40.928 25.194 1.00 11.29 118 GLY A N 1
ATOM 1435 C CA . GLY B 1 45 ? 16.994 39.894 25.150 1.00 14.20 118 GLY A CA 1
ATOM 1436 C C . GLY B 1 45 ? 16.944 39.219 23.795 1.00 20.35 118 GLY A C 1
ATOM 1437 O O . GLY B 1 45 ? 17.719 39.571 22.901 1.00 16.74 118 GLY A O 1
ATOM 1438 N N . THR B 1 46 ? 16.038 38.253 23.639 1.00 14.48 119 THR A N 1
ATOM 1439 C CA . THR B 1 46 ? 15.889 37.554 22.365 1.00 13.10 119 THR A CA 1
ATOM 1440 C C . THR B 1 46 ? 15.553 38.518 21.246 1.00 10.90 119 THR A C 1
ATOM 1441 O O . THR B 1 46 ? 15.944 38.287 20.101 1.00 10.33 119 THR A O 1
ATOM 1445 N N . GLU B 1 47 ? 14.837 39.599 21.554 1.00 10.72 120 GLU A N 1
ATOM 1446 C CA . GLU B 1 47 ? 14.527 40.580 20.506 1.00 11.50 120 GLU A CA 1
ATOM 1447 C C . GLU B 1 47 ? 15.787 41.269 19.964 1.00 10.68 120 GLU A C 1
ATOM 1448 O O . GLU B 1 47 ? 15.837 41.640 18.788 1.00 13.30 120 GLU A O 1
ATOM 1454 N N . ALA B 1 48 ? 16.800 41.438 20.816 1.00 10.54 121 ALA A N 1
ATOM 1455 C CA . ALA B 1 48 ? 18.029 42.125 20.409 1.00 11.86 121 ALA A CA 1
ATOM 1456 C C . ALA B 1 48 ? 18.942 41.184 19.631 1.00 10.69 121 ALA A C 1
ATOM 1457 O O . ALA B 1 48 ? 19.648 41.609 18.728 1.00 15.54 121 ALA A O 1
ATOM 1459 N N . LEU B 1 49 ? 18.938 39.899 19.994 1.00 10.93 122 LEU A N 1
ATOM 1460 C CA . LEU B 1 49 ? 19.656 38.895 19.210 1.00 15.40 122 LEU A CA 1
ATOM 1461 C C . LEU B 1 49 ? 19.131 38.836 17.767 1.00 13.21 122 LEU A C 1
ATOM 1462 O O . LEU B 1 49 ? 19.906 38.743 16.800 1.00 12.42 122 LEU A O 1
ATOM 1467 N N . LEU B 1 50 ? 17.810 38.877 17.634 1.00 9.08 123 LEU A N 1
ATOM 1468 C CA . LEU B 1 50 ? 17.162 38.907 16.329 1.00 9.12 123 LEU A CA 1
ATOM 1469 C C . LEU B 1 50 ? 17.594 40.137 15.545 1.00 11.17 123 LEU A C 1
ATOM 1470 O O . LEU B 1 50 ? 18.017 40.040 14.388 1.00 10.44 123 LEU A O 1
ATOM 1483 N N . GLY B 1 52 ? 20.174 41.917 16.115 1.00 11.53 125 GLY A N 1
ATOM 1484 C CA . GLY B 1 52 ? 21.610 41.808 15.897 1.00 9.27 125 GLY A CA 1
ATOM 1485 C C . GLY B 1 52 ? 21.948 41.029 14.629 1.00 12.23 125 GLY A C 1
ATOM 1486 O O . GLY B 1 52 ? 22.843 41.407 13.883 1.00 10.75 125 GLY A O 1
ATOM 1487 N N . ILE B 1 53 ? 21.222 39.944 14.376 1.00 12.26 126 ILE A N 1
ATOM 1488 C CA . ILE B 1 53 ? 21.374 39.196 13.110 1.00 15.62 126 ILE A CA 1
ATOM 1489 C C . ILE B 1 53 ? 21.070 40.067 11.884 1.00 12.94 126 ILE A C 1
ATOM 1490 O O . ILE B 1 53 ? 21.824 40.057 10.908 1.00 10.57 126 ILE A O 1
ATOM 1495 N N . LEU B 1 54 ? 19.984 40.838 11.951 1.00 12.56 127 LEU A N 1
ATOM 1496 C CA . LEU B 1 54 ? 19.600 41.725 10.851 1.00 12.67 127 LEU A CA 1
ATOM 1497 C C . LEU B 1 54 ? 20.578 42.880 10.622 1.00 14.37 127 LEU A C 1
ATOM 1498 O O . LEU B 1 54 ? 20.860 43.237 9.475 1.00 12.42 127 LEU A O 1
ATOM 1503 N N . ILE B 1 55 ? 21.063 43.474 11.710 1.00 15.38 128 ILE A N 1
ATOM 1504 C CA . ILE B 1 55 ? 22.025 44.578 11.635 1.00 11.62 128 ILE A CA 1
ATOM 1505 C C . ILE B 1 55 ? 23.356 44.117 11.059 1.00 13.96 128 ILE A C 1
ATOM 1506 O O . ILE B 1 55 ? 23.937 44.794 10.204 1.00 13.84 128 ILE A O 1
ATOM 1511 N N . GLU B 1 56 ? 23.839 42.961 11.513 1.00 13.18 129 GLU A N 1
ATOM 1512 C CA . GLU B 1 56 ? 25.092 42.432 10.982 1.00 15.60 129 GLU A CA 1
ATOM 1513 C C . GLU B 1 56 ? 24.934 42.299 9.467 1.00 16.09 129 GLU A C 1
ATOM 1514 O O . GLU B 1 56 ? 25.820 42.689 8.697 1.00 17.76 129 GLU A O 1
ATOM 1520 N N . GLY B 1 57 ? 23.798 41.738 9.060 1.00 14.72 130 GLY A N 1
ATOM 1521 C CA . GLY B 1 57 ? 23.303 41.866 7.700 1.00 17.80 130 GLY A CA 1
ATOM 1522 C C . GLY B 1 57 ? 24.061 41.195 6.568 1.00 22.84 130 GLY A C 1
ATOM 1523 O O . GLY B 1 57 ? 23.772 41.464 5.407 1.00 19.98 130 GLY A O 1
ATOM 1524 N N . THR B 1 58 ? 25.040 40.346 6.863 1.00 18.56 131 THR A N 1
ATOM 1525 C CA . THR B 1 58 ? 25.729 39.657 5.763 1.00 21.12 131 THR A CA 1
ATOM 1526 C C . THR B 1 58 ? 25.489 38.148 5.719 1.00 17.48 131 THR A C 1
ATOM 1527 O O . THR B 1 58 ? 25.910 37.482 4.767 1.00 20.93 131 THR A O 1
ATOM 1531 N N . SER B 1 59 ? 24.827 37.600 6.735 1.00 15.87 132 SER A N 1
ATOM 1532 C CA . SER B 1 59 ? 24.591 36.157 6.776 1.00 16.71 132 SER A CA 1
ATOM 1533 C C . SER B 1 59 ? 23.452 35.746 5.838 1.00 17.64 132 SER A C 1
ATOM 1534 O O . SER B 1 59 ? 22.613 36.572 5.466 1.00 13.91 132 SER A O 1
ATOM 1537 N N . PHE B 1 60 ? 23.433 34.467 5.450 1.00 18.82 133 PHE A N 1
ATOM 1538 C CA . PHE B 1 60 ? 22.284 33.917 4.730 1.00 14.89 133 PHE A CA 1
ATOM 1539 C C . PHE B 1 60 ? 21.023 34.156 5.526 1.00 14.25 133 PHE A C 1
ATOM 1540 O O . PHE B 1 60 ? 20.002 34.524 4.958 1.00 16.02 133 PHE A O 1
ATOM 1548 N N . THR B 1 61 ? 21.108 33.957 6.844 1.00 12.70 134 THR A N 1
ATOM 1549 C CA . THR B 1 61 ? 19.966 34.122 7.738 1.00 14.51 134 THR A CA 1
ATOM 1550 C C . THR B 1 61 ? 19.397 35.530 7.678 1.00 14.28 134 THR A C 1
ATOM 1551 O O . THR B 1 61 ? 18.178 35.692 7.646 1.00 14.21 134 THR A O 1
ATOM 1555 N N . SER B 1 62 ? 20.252 36.553 7.660 1.00 11.58 135 SER A N 1
ATOM 1556 C CA . SER B 1 62 ? 19.722 37.911 7.543 1.00 13.57 135 SER A CA 1
ATOM 1557 C C . SER B 1 62 ? 18.975 38.059 6.219 1.00 16.44 135 SER A C 1
ATOM 1558 O O . SER B 1 62 ? 17.905 38.653 6.163 1.00 21.61 135 SER A O 1
ATOM 1561 N N . LYS B 1 63 ? 19.525 37.492 5.158 1.00 12.78 136 LYS A N 1
ATOM 1562 C CA . LYS B 1 63 ? 18.848 37.534 3.875 1.00 18.25 136 LYS A CA 1
ATOM 1563 C C . LYS B 1 63 ? 17.549 36.719 3.867 1.00 19.60 136 LYS A C 1
ATOM 1564 O O . LYS B 1 63 ? 16.560 37.129 3.248 1.00 13.96 136 LYS A O 1
ATOM 1570 N N . PHE B 1 64 ? 17.555 35.575 4.549 1.00 12.96 137 PHE A N 1
ATOM 1571 C CA . PHE B 1 64 ? 16.356 34.740 4.664 1.00 12.87 137 PHE A CA 1
ATOM 1572 C C . PHE B 1 64 ? 15.235 35.512 5.385 1.00 19.24 137 PHE A C 1
ATOM 1573 O O . PHE B 1 64 ? 14.088 35.484 4.962 1.00 15.71 137 PHE A O 1
ATOM 1581 N N . LEU B 1 65 ? 15.565 36.177 6.487 1.00 11.37 138 LEU A N 1
ATOM 1582 C CA . LEU B 1 65 ? 14.579 37.024 7.167 1.00 13.29 138 LEU A CA 1
ATOM 1583 C C . LEU B 1 65 ? 14.014 38.135 6.262 1.00 18.64 138 LEU A C 1
ATOM 1584 O O . LEU B 1 65 ? 12.793 38.323 6.174 1.00 16.38 138 LEU A O 1
ATOM 1589 N N . ARG B 1 66 ? 14.887 38.858 5.567 1.00 13.23 139 ARG A N 1
ATOM 1590 C CA . ARG B 1 66 ? 14.411 39.910 4.684 1.00 16.61 139 ARG A CA 1
ATOM 1591 C C . ARG B 1 66 ? 13.604 39.393 3.492 1.00 18.21 139 ARG A C 1
ATOM 1592 O O . ARG B 1 66 ? 12.631 40.022 3.084 1.00 17.02 139 ARG A O 1
ATOM 1600 N N . ALA B 1 67 ? 13.989 38.250 2.934 1.00 14.60 140 ALA A N 1
ATOM 1601 C CA . ALA B 1 67 ? 13.232 37.687 1.817 1.00 15.79 140 ALA A CA 1
ATOM 1602 C C . ALA B 1 67 ? 11.842 37.239 2.265 1.00 17.07 140 ALA A C 1
ATOM 1603 O O . ALA B 1 67 ? 10.937 37.083 1.443 1.00 16.90 140 ALA A O 1
ATOM 160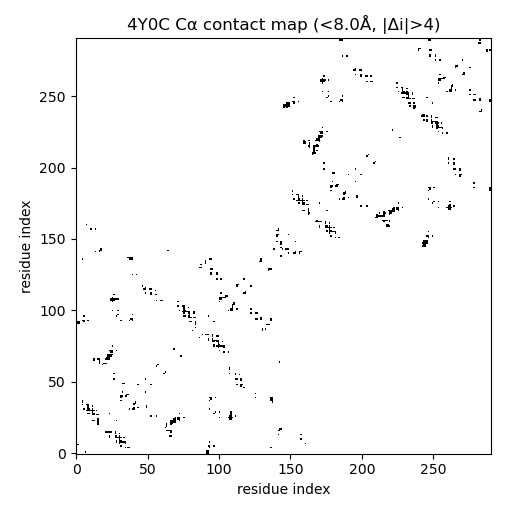5 N N . ASN B 1 68 ? 11.693 37.004 3.568 1.00 15.69 141 ASN A N 1
ATOM 1606 C CA . ASN B 1 68 ? 10.390 36.725 4.154 1.00 15.44 141 ASN A CA 1
ATOM 1607 C C . ASN B 1 68 ? 9.743 37.930 4.845 1.00 19.87 141 ASN A C 1
ATOM 1608 O O . ASN B 1 68 ? 8.873 37.766 5.699 1.00 23.27 141 ASN A O 1
ATOM 1613 N N . LYS B 1 69 ? 10.181 39.127 4.455 1.00 18.87 142 LYS A N 1
ATOM 1614 C CA . LYS B 1 69 ? 9.587 40.399 4.889 1.00 19.95 142 LYS A CA 1
ATOM 1615 C C . LYS B 1 69 ? 9.717 40.670 6.382 1.00 20.81 142 LYS A C 1
ATOM 1616 O O . LYS B 1 69 ? 8.891 41.379 6.979 1.00 18.84 142 LYS A O 1
ATOM 1622 N N . ILE B 1 70 ? 10.750 40.105 6.987 1.00 12.98 143 ILE A N 1
ATOM 1623 C CA . ILE B 1 70 ? 11.058 40.404 8.370 1.00 13.24 143 ILE A CA 1
ATOM 1624 C C . ILE B 1 70 ? 12.220 41.389 8.370 1.00 16.77 143 ILE A C 1
ATOM 1625 O O . ILE B 1 70 ? 13.397 41.004 8.374 1.00 15.51 143 ILE A O 1
ATOM 1638 N N . LEU B 1 72 ? 14.389 44.919 9.613 1.00 13.44 145 LEU A N 1
ATOM 1639 C CA . LEU B 1 72 ? 14.829 45.476 10.885 1.00 19.80 145 LEU A CA 1
ATOM 1640 C C . LEU B 1 72 ? 13.886 46.570 11.392 1.00 13.90 145 LEU A C 1
ATOM 1641 O O . LEU B 1 72 ? 13.555 46.604 12.570 1.00 15.09 145 LEU A O 1
ATOM 1646 N N . TYR B 1 73 ? 13.445 47.453 10.505 1.00 19.68 146 TYR A N 1
ATOM 1647 C CA . TYR B 1 73 ? 12.548 48.529 10.922 1.00 27.42 146 TYR A CA 1
ATOM 1648 C C . TYR B 1 73 ? 11.228 47.990 11.486 1.00 26.14 146 TYR A C 1
ATOM 1649 O O . TYR B 1 73 ? 10.656 48.587 12.391 1.00 23.24 146 TYR A O 1
ATOM 1658 N N . LYS B 1 74 ? 10.755 46.859 10.966 1.00 16.95 147 LYS A N 1
ATOM 1659 C CA . LYS B 1 74 ? 9.532 46.243 11.499 1.00 19.98 147 LYS A CA 1
ATOM 1660 C C . LYS B 1 74 ? 9.774 45.606 12.850 1.00 20.33 147 LYS A C 1
ATOM 1661 O O . LYS B 1 74 ? 8.919 45.673 13.734 1.00 20.53 147 LYS A O 1
ATOM 1667 N N . VAL B 1 75 ? 10.930 44.968 13.014 1.00 18.31 148 VAL A N 1
ATOM 1668 C CA . VAL B 1 75 ? 11.229 44.298 14.274 1.00 17.75 148 VAL A CA 1
ATOM 1669 C C . VAL B 1 75 ? 11.369 45.348 15.371 1.00 20.74 148 VAL A C 1
ATOM 1670 O O . VAL B 1 75 ? 10.918 45.147 16.513 1.00 16.49 148 VAL A O 1
ATOM 1674 N N . ARG B 1 76 ? 11.980 46.476 15.010 1.00 16.93 149 ARG A N 1
ATOM 1675 C CA . ARG B 1 76 ? 12.085 47.614 15.917 1.00 24.26 149 ARG A CA 1
ATOM 1676 C C . ARG B 1 76 ? 10.709 48.146 16.309 1.00 17.78 149 ARG A C 1
ATOM 1677 O O . ARG B 1 76 ? 10.446 48.360 17.485 1.00 22.67 149 ARG A O 1
ATOM 1685 N N . GLU B 1 77 ? 9.837 48.336 15.323 1.00 23.79 150 GLU A N 1
ATOM 1686 C CA . GLU B 1 77 ? 8.452 48.731 15.574 1.00 28.45 150 GLU A CA 1
ATOM 1687 C C . GLU B 1 77 ? 7.775 47.777 16.550 1.00 26.88 150 GLU A C 1
ATOM 1688 O O . GLU B 1 77 ? 7.188 48.210 17.545 1.00 24.40 150 GLU A O 1
ATOM 1694 N N . GLU B 1 78 ? 7.856 46.480 16.255 1.00 19.24 151 GLU A N 1
ATOM 1695 C CA . GLU B 1 78 ? 7.169 45.466 17.060 1.00 21.73 151 GLU A CA 1
ATOM 1696 C C . GLU B 1 78 ? 7.765 45.306 18.452 1.00 19.97 151 GLU A C 1
ATOM 1697 O O . GLU B 1 78 ? 7.063 44.966 19.396 1.00 21.13 151 GLU A O 1
ATOM 1703 N N . THR B 1 79 ? 9.068 45.534 18.573 1.00 16.80 152 THR A N 1
ATOM 1704 C CA . THR B 1 79 ? 9.736 45.492 19.864 1.00 19.40 152 THR A CA 1
ATOM 1705 C C . THR B 1 79 ? 9.214 46.610 20.773 1.00 23.05 152 THR A C 1
ATOM 1706 O O . THR B 1 79 ? 8.970 46.389 21.963 1.00 20.43 152 THR A O 1
ATOM 1710 N N . VAL B 1 80 ? 9.031 47.799 20.203 1.00 22.68 153 VAL A N 1
ATOM 1711 C CA . VAL B 1 80 ? 8.479 48.928 20.962 1.00 27.13 153 VAL A CA 1
ATOM 1712 C C . VAL B 1 80 ? 7.011 48.687 21.337 1.00 26.49 153 VAL A C 1
ATOM 1713 O O . VAL B 1 80 ? 6.608 48.915 22.479 1.00 29.38 153 VAL A O 1
ATOM 1717 N N . LYS B 1 81 ? 6.216 48.219 20.384 1.00 26.63 154 LYS A N 1
ATOM 1718 C CA . LYS B 1 81 ? 4.835 47.859 20.690 1.00 31.57 154 LYS A CA 1
ATOM 1719 C C . LYS B 1 81 ? 4.728 46.805 21.805 1.00 30.53 154 LYS A C 1
ATOM 1720 O O . LYS B 1 81 ? 3.863 46.906 22.678 1.00 28.29 154 LYS A O 1
ATOM 1726 N N . LEU B 1 82 ? 5.610 45.809 21.786 1.00 19.11 155 LEU A N 1
ATOM 1727 C CA . LEU B 1 82 ? 5.509 44.694 22.722 1.00 20.77 155 LEU A CA 1
ATOM 1728 C C . LEU B 1 82 ? 6.098 45.002 24.101 1.00 28.12 155 LEU A C 1
ATOM 1729 O O . LEU B 1 82 ? 5.449 44.776 25.124 1.00 25.05 155 LEU A O 1
ATOM 1734 N N . LEU B 1 83 ? 7.319 45.524 24.121 1.00 27.85 156 LEU A N 1
ATOM 1735 C CA . LEU B 1 83 ? 8.056 45.707 25.367 1.00 28.40 156 LEU A CA 1
ATOM 1736 C C . LEU B 1 83 ? 8.021 47.152 25.858 1.00 29.44 156 LEU A C 1
ATOM 1737 O O . LEU B 1 83 ? 8.389 47.433 26.992 1.00 36.79 156 LEU A O 1
ATOM 1742 N N . GLY B 1 84 ? 7.594 48.072 25.003 1.00 32.81 157 GLY A N 1
ATOM 1743 C CA . GLY B 1 84 ? 7.446 49.462 25.413 1.00 32.68 157 GLY A CA 1
ATOM 1744 C C . GLY B 1 84 ? 8.729 50.268 25.333 1.00 27.53 157 GLY A C 1
ATOM 1745 O O . GLY B 1 84 ? 9.825 49.711 25.307 1.00 27.78 157 GLY A O 1
ATOM 1746 N N . LYS B 1 85 ? 8.588 51.588 25.281 1.00 24.96 158 LYS A N 1
ATOM 1747 C CA . LYS B 1 85 ? 9.736 52.478 25.278 1.00 34.34 158 LYS A CA 1
ATOM 1748 C C . LYS B 1 85 ? 10.360 52.414 26.669 1.00 25.84 158 LYS A C 1
ATOM 1749 O O . LYS B 1 85 ? 9.649 52.479 27.659 1.00 32.30 158 LYS A O 1
ATOM 1755 N N . ALA B 1 86 ? 11.676 52.250 26.756 1.00 22.63 159 ALA A N 1
ATOM 1756 C CA . ALA B 1 86 ? 12.304 52.095 28.068 1.00 26.62 159 ALA A CA 1
ATOM 1757 C C . ALA B 1 86 ? 12.570 53.471 28.672 1.00 28.78 159 ALA A C 1
ATOM 1758 O O . ALA B 1 86 ? 13.058 54.370 27.988 1.00 31.99 159 ALA A O 1
ATOM 1760 N N . ASP B 1 87 ? 12.251 53.641 29.946 1.00 24.37 160 ASP A N 1
ATOM 1761 C CA . ASP B 1 87 ? 12.402 54.944 30.572 1.00 35.80 160 ASP A CA 1
ATOM 1762 C C . ASP B 1 87 ? 13.123 54.886 31.917 1.00 29.97 160 ASP A C 1
ATOM 1763 O O . ASP B 1 87 ? 13.211 55.888 32.616 1.00 31.42 160 ASP A O 1
ATOM 1784 N N . TYR B 1 89 ? 16.504 53.923 32.721 1.00 21.83 162 TYR A N 1
ATOM 1785 C CA . TYR B 1 89 ? 17.871 54.466 32.748 1.00 21.92 162 TYR A CA 1
ATOM 1786 C C . TYR B 1 89 ? 18.142 55.446 31.615 1.00 21.93 162 TYR A C 1
ATOM 1787 O O . TYR B 1 89 ? 17.613 55.290 30.528 1.00 21.10 162 TYR A O 1
ATOM 1796 N N . PHE B 1 90 ? 19.002 56.431 31.857 1.00 23.02 163 PHE A N 1
ATOM 1797 C CA . PHE B 1 90 ? 19.485 57.260 30.768 1.00 23.13 163 PHE A CA 1
ATOM 1798 C C . PHE B 1 90 ? 20.352 56.430 29.809 1.00 24.20 163 PHE A C 1
ATOM 1799 O O . PHE B 1 90 ? 20.314 56.629 28.597 1.00 22.71 163 PHE A O 1
ATOM 1807 N N . PHE B 1 91 ? 21.133 55.502 30.350 1.00 22.66 164 PHE A N 1
ATOM 1808 C CA . PHE B 1 91 ? 22.023 54.693 29.519 1.00 19.42 164 PHE A CA 1
ATOM 1809 C C . PHE B 1 91 ? 22.011 53.233 29.922 1.00 18.31 164 PHE A C 1
ATOM 1810 O O . PHE B 1 91 ? 22.001 52.910 31.104 1.00 21.33 164 PHE A O 1
ATOM 1818 N N . SER B 1 92 ? 21.998 52.353 28.929 1.00 17.82 165 SER A N 1
ATOM 1819 C CA . SER B 1 92 ? 22.148 50.913 29.153 1.00 16.01 165 SER A CA 1
ATOM 1820 C C . SER B 1 92 ? 23.599 50.629 29.527 1.00 17.48 165 SER A C 1
ATOM 1821 O O . SER B 1 92 ? 24.478 51.408 29.187 1.00 17.04 165 SER A O 1
ATOM 1824 N N . PRO B 1 93 ? 23.864 49.488 30.186 1.00 21.63 166 PRO A N 1
ATOM 1825 C CA . PRO B 1 93 ? 25.270 49.112 30.353 1.00 23.79 166 PRO A CA 1
ATOM 1826 C C . PRO B 1 93 ? 25.937 48.950 28.974 1.00 24.33 166 PRO A C 1
ATOM 1827 O O . PRO B 1 93 ? 25.248 48.850 27.960 1.00 17.82 166 PRO A O 1
ATOM 1831 N N . GLU B 1 94 ? 27.262 48.968 28.940 1.00 20.55 167 GLU A N 1
ATOM 1832 C CA . GLU B 1 94 ? 27.994 48.762 27.700 1.00 22.42 167 GLU A CA 1
ATOM 1833 C C . GLU B 1 94 ? 27.757 47.370 27.123 1.00 21.50 167 GLU A C 1
ATOM 1834 O O . GLU B 1 94 ? 27.816 47.186 25.917 1.00 19.63 167 GLU A O 1
ATOM 1840 N N . HIS B 1 95 ? 27.495 46.401 27.993 1.00 15.57 168 HIS A N 1
ATOM 1841 C CA . HIS B 1 95 ? 27.162 45.047 27.572 1.00 17.41 168 HIS A CA 1
ATOM 1842 C C . HIS B 1 95 ? 25.966 44.592 28.408 1.00 17.93 168 HIS A C 1
ATOM 1843 O O . HIS B 1 95 ? 26.140 43.914 29.419 1.00 17.77 168 HIS A O 1
ATOM 1850 N N . PRO B 1 96 ? 24.747 45.012 28.014 1.00 14.56 169 PRO A N 1
ATOM 1851 C CA . PRO B 1 96 ? 23.541 44.630 28.765 1.00 13.45 169 PRO A CA 1
ATOM 1852 C C . PRO B 1 96 ? 23.479 43.102 28.922 1.00 16.04 169 PRO A C 1
ATOM 1853 O O . PRO B 1 96 ? 23.523 42.370 27.933 1.00 17.65 169 PRO A O 1
ATOM 1857 N N . PRO B 1 97 ? 23.406 42.622 30.162 1.00 20.17 170 PRO A N 1
ATOM 1858 C CA . PRO B 1 97 ? 23.448 41.172 30.400 1.00 19.09 170 PRO A CA 1
ATOM 1859 C C . PRO B 1 97 ? 22.305 40.446 29.715 1.00 18.72 170 PRO A C 1
ATOM 1860 O O . PRO B 1 97 ? 21.209 40.990 29.572 1.00 13.60 170 PRO A O 1
ATOM 1864 N N . LEU B 1 98 ? 22.573 39.224 29.271 1.00 20.35 171 LEU A N 1
ATOM 1865 C CA . LEU B 1 98 ? 21.558 38.419 28.595 1.00 21.35 171 LEU A CA 1
ATOM 1866 C C . LEU B 1 98 ? 20.363 38.136 29.495 1.00 16.20 171 LEU A C 1
ATOM 1867 O O . LEU B 1 98 ? 20.538 37.864 30.675 1.00 23.01 171 LEU A O 1
ATOM 1872 N N . THR B 1 99 ? 19.150 38.160 28.937 1.00 19.05 172 THR A N 1
ATOM 1873 C CA . THR B 1 99 ? 18.000 37.658 29.676 1.00 21.31 172 THR A CA 1
ATOM 1874 C C . THR B 1 99 ? 18.079 36.130 29.716 1.00 22.66 172 THR A C 1
ATOM 1875 O O . THR B 1 99 ? 18.771 35.523 28.897 1.00 18.45 172 THR A O 1
ATOM 1879 N N . GLU B 1 100 ? 17.357 35.516 30.647 1.00 16.77 173 GLU A N 1
ATOM 1880 C CA . GLU B 1 100 ? 17.215 34.058 30.671 1.00 27.66 173 GLU A CA 1
ATOM 1881 C C . GLU B 1 100 ? 16.797 33.455 29.340 1.00 15.69 173 GLU A C 1
ATOM 1882 O O . GLU B 1 100 ? 17.347 32.441 28.913 1.00 18.90 173 GLU A O 1
ATOM 1888 N N . ASP B 1 101 ? 15.791 34.027 28.694 1.00 21.37 174 ASP A N 1
ATOM 1889 C CA . ASP B 1 101 ? 15.358 33.407 27.453 1.00 23.52 174 ASP A CA 1
ATOM 1890 C C . ASP B 1 101 ? 16.342 33.583 26.304 1.00 13.00 174 ASP A C 1
ATOM 1891 O O . ASP B 1 101 ? 16.374 32.767 25.385 1.00 16.23 174 ASP A O 1
ATOM 1896 N N . ALA B 1 102 ? 17.149 34.633 26.357 1.00 16.51 175 ALA A N 1
ATOM 1897 C CA . ALA B 1 102 ? 18.232 34.782 25.387 1.00 12.04 175 ALA A CA 1
ATOM 1898 C C . ALA B 1 102 ? 19.307 33.731 25.654 1.00 12.56 175 ALA A C 1
ATOM 1899 O O . ALA B 1 102 ? 19.855 33.144 24.726 1.00 21.67 175 ALA A O 1
ATOM 1901 N N . GLN B 1 103 ? 19.580 33.470 26.926 1.00 13.73 176 GLN A N 1
ATOM 1902 C CA . GLN B 1 103 ? 20.465 32.359 27.296 1.00 15.05 176 GLN A CA 1
ATOM 1903 C C . GLN B 1 103 ? 19.914 31.019 26.794 1.00 20.55 176 GLN A C 1
ATOM 1904 O O . GLN B 1 103 ? 20.638 30.249 26.153 1.00 16.00 176 GLN A O 1
ATOM 1910 N N . ARG B 1 104 ? 18.631 30.755 27.052 1.00 15.78 177 ARG A N 1
ATOM 1911 C CA . ARG B 1 104 ? 18.012 29.523 26.584 1.00 19.03 177 ARG A CA 1
ATOM 1912 C C . ARG B 1 104 ? 18.018 29.440 25.071 1.00 15.34 177 ARG A C 1
ATOM 1913 O O . ARG B 1 104 ? 18.214 28.371 24.512 1.00 17.73 177 ARG A O 1
ATOM 1921 N N . ALA B 1 105 ? 17.805 30.564 24.408 1.00 14.17 178 ALA A N 1
ATOM 1922 C CA . ALA B 1 105 ? 17.863 30.575 22.942 1.00 16.58 178 ALA A CA 1
ATOM 1923 C C . ALA B 1 105 ? 19.265 30.206 22.423 1.00 16.22 178 ALA A C 1
ATOM 1924 O O . ALA B 1 105 ? 19.392 29.465 21.451 1.00 15.50 178 ALA A O 1
ATOM 1926 N N . LEU B 1 106 ? 20.308 30.725 23.066 1.00 13.42 179 LEU A N 1
ATOM 1927 C CA . LEU B 1 106 ? 21.681 30.406 22.669 1.00 14.02 179 LEU A CA 1
ATOM 1928 C C . LEU B 1 106 ? 22.002 28.949 22.954 1.00 15.71 179 LEU A C 1
ATOM 1929 O O . LEU B 1 106 ? 22.701 28.298 22.166 1.00 18.92 179 LEU A O 1
ATOM 1934 N N . ASP B 1 107 ? 21.490 28.424 24.069 1.00 16.69 180 ASP A N 1
ATOM 1935 C CA . ASP B 1 107 ? 21.602 26.990 24.346 1.00 21.30 180 ASP A CA 1
ATOM 1936 C C . ASP B 1 107 ? 20.964 26.145 23.224 1.00 21.42 180 ASP A C 1
ATOM 1937 O O . ASP B 1 107 ? 21.560 25.169 22.766 1.00 19.77 180 ASP A O 1
ATOM 1942 N N . SER B 1 108 ? 19.767 26.530 22.777 1.00 17.32 181 SER A N 1
ATOM 1943 C CA . SER B 1 108 ? 19.090 25.811 21.683 1.00 21.36 181 SER A CA 1
ATOM 1944 C C . SER B 1 108 ? 19.854 25.922 20.372 1.00 17.82 181 SER A C 1
ATOM 1945 O O . SER B 1 108 ? 19.883 24.980 19.581 1.00 18.32 181 SER A O 1
ATOM 1948 N N . ALA B 1 109 ? 20.476 27.077 20.150 1.00 15.64 182 ALA A N 1
ATOM 1949 C CA . ALA B 1 109 ? 21.317 27.280 18.968 1.00 19.33 182 ALA A CA 1
ATOM 1950 C C . ALA B 1 109 ? 22.447 26.250 18.917 1.00 18.89 182 ALA A C 1
ATOM 1951 O O . ALA B 1 109 ? 22.756 25.695 17.853 1.00 18.03 182 ALA A O 1
ATOM 1953 N N . LEU B 1 110 ? 23.055 25.995 20.074 1.00 20.52 183 LEU A N 1
ATOM 1954 C CA . LEU B 1 110 ? 24.096 24.990 20.196 1.00 24.26 183 LEU A CA 1
ATOM 1955 C C . LEU B 1 110 ? 23.553 23.629 19.778 1.00 23.98 183 LEU A C 1
ATOM 1956 O O . LEU B 1 110 ? 24.173 22.914 18.992 1.00 24.41 183 LEU A O 1
ATOM 1961 N N . ASP B 1 111 ? 22.392 23.281 20.323 1.00 25.20 184 ASP A N 1
ATOM 1962 C CA . ASP B 1 111 ? 21.736 22.004 20.015 1.00 29.56 184 ASP A CA 1
ATOM 1963 C C . ASP B 1 111 ? 21.344 21.905 18.547 1.00 27.58 184 ASP A C 1
ATOM 1964 O O . ASP B 1 111 ? 21.514 20.863 17.928 1.00 31.90 184 ASP A O 1
ATOM 1969 N N . GLN B 1 112 ? 20.794 22.984 17.998 1.00 24.90 185 GLN A N 1
ATOM 1970 C CA . GLN B 1 112 ? 20.477 23.012 16.566 1.00 22.65 185 GLN A CA 1
ATOM 1971 C C . GLN B 1 112 ? 21.727 22.700 15.747 1.00 30.16 185 GLN A C 1
ATOM 1972 O O . GLN B 1 112 ? 21.691 21.859 14.840 1.00 31.04 185 GLN A O 1
ATOM 1978 N N . ASN B 1 113 ? 22.830 23.369 16.087 1.00 27.76 186 ASN A N 1
ATOM 1979 C CA . ASN B 1 113 ? 24.120 23.138 15.429 1.00 28.94 186 ASN A CA 1
ATOM 1980 C C . ASN B 1 113 ? 24.569 21.682 15.493 1.00 30.78 186 ASN A C 1
ATOM 1981 O O . ASN B 1 113 ? 24.861 21.072 14.462 1.00 34.25 186 ASN A O 1
ATOM 1986 N N . LEU B 1 114 ? 24.610 21.137 16.708 1.00 34.22 187 LEU A N 1
ATOM 1987 C CA . LEU B 1 114 ? 25.064 19.768 16.963 1.00 39.85 187 LEU A CA 1
ATOM 1988 C C . LEU B 1 114 ? 24.235 18.745 16.202 1.00 45.14 187 LEU A C 1
ATOM 1989 O O . LEU B 1 114 ? 24.770 17.795 15.631 1.00 44.21 187 LEU A O 1
ATOM 1994 N N . LYS B 1 115 ? 22.922 18.950 16.198 1.00 44.15 188 LYS A N 1
ATOM 1995 C CA . LYS B 1 115 ? 22.004 18.011 15.575 1.00 53.36 188 LYS A CA 1
ATOM 1996 C C . LYS B 1 115 ? 22.218 17.912 14.067 1.00 58.10 188 LYS A C 1
ATOM 1997 O O . LYS B 1 115 ? 21.896 16.898 13.451 1.00 62.18 188 LYS A O 1
ATOM 2003 N N . ALA B 1 116 ? 22.772 18.966 13.477 1.00 55.50 189 ALA A N 1
ATOM 2004 C CA . ALA B 1 116 ? 22.995 18.982 12.037 1.00 52.47 189 ALA A CA 1
ATOM 2005 C C . ALA B 1 116 ? 24.430 18.594 11.697 1.00 59.23 189 ALA A C 1
ATOM 2006 O O . ALA B 1 116 ? 24.983 19.044 10.695 1.00 64.05 189 ALA A O 1
ATOM 2008 N N . GLY B 1 117 ? 25.028 17.752 12.535 1.00 62.76 190 GLY A N 1
ATOM 2009 C CA . GLY B 1 117 ? 26.386 17.285 12.312 1.00 60.88 190 GLY A CA 1
ATOM 2010 C C . GLY B 1 117 ? 27.424 18.372 12.500 1.00 58.95 190 GLY A C 1
ATOM 2011 O O . GLY B 1 117 ? 28.558 18.241 12.042 1.00 59.04 190 GLY A O 1
ATOM 2012 N N . GLY B 1 118 ? 27.036 19.451 13.174 1.00 53.36 191 GLY A N 1
ATOM 2013 C CA . GLY B 1 118 ? 27.952 20.548 13.418 1.00 46.34 191 GLY A CA 1
ATOM 2014 C C . GLY B 1 118 ? 28.843 20.313 14.625 1.00 53.39 191 GLY A C 1
ATOM 2015 O O . GLY B 1 118 ? 28.474 19.601 15.557 1.00 56.64 191 GLY A O 1
ATOM 2016 N N . ILE B 1 119 ? 30.032 20.902 14.593 1.00 52.34 192 ILE A N 1
ATOM 2017 C CA . ILE B 1 119 ? 30.924 20.906 15.744 1.00 57.59 192 ILE A CA 1
ATOM 2018 C C . ILE B 1 119 ? 31.394 22.338 15.983 1.00 63.96 192 ILE A C 1
ATOM 2019 O O . ILE B 1 119 ? 32.378 22.792 15.385 1.00 71.57 192 ILE A O 1
ATOM 2024 N N . GLY B 1 120 ? 30.680 23.056 16.846 1.00 51.60 193 GLY A N 1
ATOM 2025 C CA . GLY B 1 120 ? 30.958 24.467 17.039 1.00 53.84 193 GLY A CA 1
ATOM 2026 C C . GLY B 1 120 ? 30.705 25.240 15.755 1.00 52.31 193 GLY A C 1
ATOM 2027 O O . GLY B 1 120 ? 30.007 24.746 14.866 1.00 50.95 193 GLY A O 1
ATOM 2028 N N . GLU B 1 121 ? 31.303 26.428 15.642 1.00 50.29 194 GLU A N 1
ATOM 2029 C CA . GLU B 1 121 ? 30.973 27.367 14.571 1.00 38.18 194 GLU A CA 1
ATOM 2030 C C . GLU B 1 121 ? 29.460 27.464 14.502 1.00 27.17 194 GLU A C 1
ATOM 2031 O O . GLU B 1 121 ? 28.848 27.209 13.471 1.00 26.73 194 GLU A O 1
ATOM 2037 N N . VAL B 1 122 ? 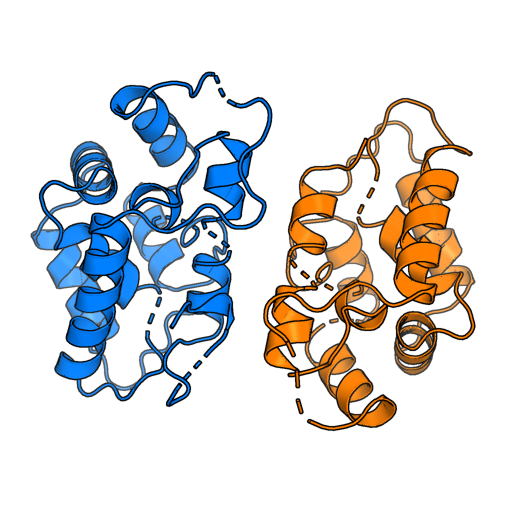28.858 27.775 15.638 1.00 22.60 195 VAL A N 1
ATOM 2038 C CA . VAL B 1 122 ? 27.429 28.041 15.670 1.00 18.77 195 VAL A CA 1
ATOM 2039 C C . VAL B 1 122 ? 27.203 29.300 14.839 1.00 18.68 195 VAL A C 1
ATOM 2040 O O . VAL B 1 122 ? 27.971 30.259 14.928 1.00 21.46 195 VAL A O 1
ATOM 2057 N N . PRO B 1 124 ? 24.416 32.309 12.799 1.00 15.13 197 PRO A N 1
ATOM 2058 C CA . PRO B 1 124 ? 23.170 33.061 12.990 1.00 11.51 197 PRO A CA 1
ATOM 2059 C C . PRO B 1 124 ? 21.922 32.218 12.730 1.00 15.26 197 PRO A C 1
ATOM 2060 O O . PRO B 1 124 ? 20.924 32.424 13.412 1.00 14.91 197 PRO A O 1
ATOM 2064 N N . ALA B 1 125 ? 21.957 31.310 11.753 1.00 14.47 198 ALA A N 1
ATOM 2065 C CA . ALA B 1 125 ? 20.798 30.432 11.516 1.00 13.69 198 ALA A CA 1
ATOM 2066 C C . ALA B 1 125 ? 20.404 29.682 12.785 1.00 12.80 198 ALA A C 1
ATOM 2067 O O . ALA B 1 125 ? 19.234 29.604 13.128 1.00 11.87 198 ALA A O 1
ATOM 2069 N N . HIS B 1 126 ? 21.392 29.134 13.478 1.00 13.10 199 HIS A N 1
ATOM 2070 C CA . HIS B 1 126 ? 21.115 28.388 14.702 1.00 14.44 199 HIS A CA 1
ATOM 2071 C C . HIS B 1 126 ? 20.578 29.293 15.812 1.00 16.78 199 HIS A C 1
ATOM 2072 O O . HIS B 1 126 ? 19.650 28.916 16.544 1.00 14.93 199 HIS A O 1
ATOM 2079 N N . ILE B 1 127 ? 21.138 30.498 15.912 1.00 12.58 200 ILE A N 1
ATOM 2080 C CA . ILE B 1 127 ? 20.621 31.488 16.847 1.00 15.32 200 ILE A CA 1
ATOM 2081 C C . ILE B 1 127 ? 19.168 31.813 16.526 1.00 12.26 200 ILE A C 1
ATOM 2082 O O . ILE B 1 127 ? 18.307 31.790 17.418 1.00 15.95 200 ILE A O 1
ATOM 2087 N N . LEU B 1 128 ? 18.878 32.098 15.262 1.00 12.03 201 LEU A N 1
ATOM 2088 C CA . LEU B 1 128 ? 17.482 32.394 14.887 1.00 11.17 201 LEU A CA 1
ATOM 2089 C C . LEU B 1 128 ? 16.538 31.234 15.209 1.00 11.27 201 LEU A C 1
ATOM 2090 O O . LEU B 1 128 ? 15.420 31.432 15.720 1.00 15.91 201 LEU A O 1
ATOM 2095 N N . LEU B 1 129 ? 16.964 30.021 14.884 1.00 11.00 202 LEU A N 1
ATOM 2096 C CA . LEU B 1 129 ? 16.172 28.848 15.239 1.00 11.87 202 LEU A CA 1
ATOM 2097 C C . LEU B 1 129 ? 15.996 28.680 16.760 1.00 13.21 202 LEU A C 1
ATOM 2098 O O . LEU B 1 129 ? 14.966 28.193 17.225 1.00 14.62 202 LEU A O 1
ATOM 2103 N N . GLY B 1 130 ? 16.997 29.077 17.536 1.00 13.06 203 GLY A N 1
ATOM 2104 C CA . GLY B 1 130 ? 16.892 28.969 18.996 1.00 13.00 203 GLY A CA 1
ATOM 2105 C C . GLY B 1 130 ? 15.933 29.993 19.582 1.00 15.16 203 GLY A C 1
ATOM 2106 O O . GLY B 1 130 ? 15.222 29.726 20.558 1.00 13.60 203 GLY A O 1
ATOM 2107 N N . ILE B 1 131 ? 15.910 31.181 18.987 1.00 14.42 204 ILE A N 1
ATOM 2108 C CA . ILE B 1 131 ? 14.943 32.208 19.370 1.00 12.11 204 ILE A CA 1
ATOM 2109 C C . ILE B 1 131 ? 13.516 31.691 19.077 1.00 17.63 204 ILE A C 1
ATOM 2110 O O . ILE B 1 131 ? 12.626 31.739 19.931 1.00 15.44 204 ILE A O 1
ATOM 2115 N N . TRP B 1 132 ? 13.308 31.173 17.874 1.00 13.45 205 TRP A N 1
ATOM 2116 C CA . TRP B 1 132 ? 12.002 30.630 17.524 1.00 18.33 205 TRP A CA 1
ATOM 2117 C C . TRP B 1 132 ? 11.580 29.504 18.469 1.00 19.68 205 TRP A C 1
ATOM 2118 O O . TRP B 1 132 ? 10.409 29.421 18.824 1.00 19.83 205 TRP A O 1
ATOM 2129 N N . SER B 1 133 ? 12.533 28.680 18.917 1.00 14.44 206 SER A N 1
ATOM 2130 C CA . SER B 1 133 ? 12.190 27.545 19.773 1.00 22.81 206 SER A CA 1
ATOM 2131 C C . SER B 1 133 ? 11.799 27.978 21.186 1.00 21.90 206 SER A C 1
ATOM 2132 O O . SER B 1 133 ? 11.173 27.211 21.915 1.00 23.01 206 SER A O 1
ATOM 2135 N N . GLU B 1 134 ? 12.154 29.205 21.562 1.00 15.84 207 GLU A N 1
ATOM 2136 C CA . GLU B 1 134 ? 11.744 29.764 22.855 1.00 21.93 207 GLU A CA 1
ATOM 2137 C C . GLU B 1 134 ? 10.392 30.442 22.689 1.00 22.64 207 GLU A C 1
ATOM 2138 O O . GLU B 1 134 ? 10.310 31.652 22.464 1.00 14.68 207 GLU A O 1
ATOM 2144 N N . VAL B 1 135 ? 9.336 29.641 22.819 1.00 23.23 208 VAL A N 1
ATOM 2145 C CA . VAL B 1 135 ? 7.990 30.030 22.391 1.00 25.84 208 VAL A CA 1
ATOM 2146 C C . VAL B 1 135 ? 7.455 31.270 23.086 1.00 20.35 208 VAL A C 1
ATOM 2147 O O . VAL B 1 135 ? 6.796 32.090 22.453 1.00 23.77 208 VAL A O 1
ATOM 2151 N N . GLU B 1 136 ? 7.764 31.437 24.369 1.00 19.55 209 GLU A N 1
ATOM 2152 C CA . GLU B 1 136 ? 7.260 32.599 25.099 1.00 25.15 209 GLU A CA 1
ATOM 2153 C C . GLU B 1 136 ? 8.140 33.862 25.004 1.00 25.39 209 GLU A C 1
ATOM 2154 O O . GLU B 1 136 ? 7.761 34.911 25.517 1.00 28.14 209 GLU A O 1
ATOM 2160 N N . SER B 1 137 ? 9.310 33.769 24.380 1.00 23.79 210 SER A N 1
ATOM 2161 C CA . SER B 1 137 ? 10.230 34.916 24.338 1.00 21.70 210 SER A CA 1
ATOM 2162 C C . SER B 1 137 ? 9.677 36.003 23.435 1.00 18.87 210 SER A C 1
ATOM 2163 O O . SER B 1 137 ? 8.966 35.701 22.498 1.00 16.10 210 SER A O 1
ATOM 2166 N N . PRO B 1 138 ? 9.993 37.280 23.727 1.00 20.15 211 PRO A N 1
ATOM 2167 C CA . PRO B 1 138 ? 9.628 38.412 22.868 1.00 17.66 211 PRO A CA 1
ATOM 2168 C C . PRO B 1 138 ? 10.083 38.231 21.418 1.00 15.10 211 PRO A C 1
ATOM 2169 O O . PRO B 1 138 ? 9.370 38.615 20.488 1.00 21.02 211 PRO A O 1
ATOM 2173 N N . GLY B 1 139 ? 11.265 37.649 21.234 1.00 15.48 212 GLY A N 1
ATOM 2174 C CA . GLY B 1 139 ? 11.778 37.359 19.910 1.00 12.59 212 GLY A CA 1
ATOM 2175 C C . GLY B 1 139 ? 10.875 36.432 19.106 1.00 14.71 212 GLY A C 1
ATOM 2176 O O . GLY B 1 139 ? 10.601 36.704 17.949 1.00 9.95 212 GLY A O 1
ATOM 2177 N N . HIS B 1 140 ? 10.408 35.346 19.714 1.00 13.75 213 HIS A N 1
ATOM 2178 C CA . HIS B 1 140 ? 9.487 34.454 19.030 1.00 18.57 213 HIS A CA 1
ATOM 2179 C C . HIS B 1 140 ? 8.196 35.191 18.726 1.00 15.80 213 HIS A C 1
ATOM 2180 O O . HIS B 1 140 ? 7.654 35.091 17.629 1.00 13.83 213 HIS A O 1
ATOM 2187 N N . LYS B 1 141 ? 7.694 35.921 19.711 1.00 13.22 214 LYS A N 1
ATOM 2188 C CA . LYS B 1 141 ? 6.429 36.623 19.539 1.00 21.34 214 LYS A CA 1
ATOM 2189 C C . LYS B 1 141 ? 6.462 37.625 18.381 1.00 15.09 214 LYS A C 1
ATOM 2190 O O . LYS B 1 141 ? 5.532 37.680 17.566 1.00 14.04 214 LYS A O 1
ATOM 2196 N N . ILE B 1 142 ? 7.544 38.390 18.308 1.00 16.58 215 ILE A N 1
ATOM 2197 C CA . ILE B 1 142 ? 7.752 39.358 17.230 1.00 11.95 215 ILE A CA 1
ATOM 2198 C C . ILE B 1 142 ? 7.847 38.679 15.870 1.00 16.03 215 ILE A C 1
ATOM 2199 O O . ILE B 1 142 ? 7.201 39.116 14.895 1.00 16.51 215 ILE A O 1
ATOM 2204 N N . LEU B 1 143 ? 8.626 37.601 15.800 1.00 18.04 216 LEU A N 1
ATOM 2205 C CA . LEU B 1 143 ? 8.720 36.831 14.566 1.00 14.58 216 LEU A CA 1
ATOM 2206 C C . LEU B 1 143 ? 7.337 36.385 14.116 1.00 18.21 216 LEU A C 1
ATOM 2207 O O . LEU B 1 143 ? 6.975 36.573 12.950 1.00 21.67 216 LEU A O 1
ATOM 2212 N N . ALA B 1 144 ? 6.557 35.824 15.042 1.00 15.54 217 ALA A N 1
ATOM 2213 C CA . ALA B 1 144 ? 5.204 35.355 14.729 1.00 18.07 217 ALA A CA 1
ATOM 2214 C C . ALA B 1 144 ? 4.292 36.475 14.238 1.00 21.09 217 ALA A C 1
ATOM 2215 O O . ALA B 1 144 ? 3.505 36.286 13.304 1.00 20.41 217 ALA A O 1
ATOM 2217 N N . THR B 1 145 ? 4.400 37.639 14.866 1.00 20.69 218 THR A N 1
ATOM 2218 C CA . THR B 1 145 ? 3.603 38.792 14.463 1.00 22.59 218 THR A CA 1
ATOM 2219 C C . THR B 1 145 ? 3.931 39.171 13.029 1.00 19.47 218 THR A C 1
ATOM 2220 O O . THR B 1 145 ? 3.045 39.512 12.243 1.00 17.46 218 THR A O 1
ATOM 2224 N N . LEU B 1 146 ? 5.213 39.068 12.689 1.00 18.35 219 LEU A N 1
ATOM 2225 C CA . LEU B 1 146 ? 5.695 39.414 11.362 1.00 21.60 219 LEU A CA 1
ATOM 2226 C C . LEU B 1 146 ? 5.643 38.239 10.385 1.00 25.11 219 LEU A C 1
ATOM 2227 O O . LEU B 1 146 ? 6.286 38.262 9.334 1.00 18.29 219 LEU A O 1
ATOM 2232 N N . GLY B 1 147 ? 4.869 37.212 10.726 1.00 22.81 220 GLY A N 1
ATOM 2233 C CA . GLY B 1 147 ? 4.569 36.161 9.765 1.00 18.88 220 GLY A CA 1
ATOM 2234 C C . GLY B 1 147 ? 5.465 34.932 9.780 1.00 15.95 220 GLY A C 1
ATOM 2235 O O . GLY B 1 147 ? 5.325 34.063 8.929 1.00 19.21 220 GLY A O 1
ATOM 2236 N N . PHE B 1 148 ? 6.365 34.831 10.751 1.00 14.02 221 PHE A N 1
ATOM 2237 C CA . PHE B 1 148 ? 7.201 33.627 10.876 1.00 20.17 221 PHE A CA 1
ATOM 2238 C C . PHE B 1 148 ? 6.335 32.493 11.418 1.00 18.62 221 PHE A C 1
ATOM 2239 O O . PHE B 1 148 ? 5.401 32.732 12.184 1.00 17.28 221 PHE A O 1
ATOM 2247 N N . THR B 1 149 ? 6.636 31.264 11.010 1.00 17.71 222 THR A N 1
ATOM 2248 C CA . THR B 1 149 ? 5.860 30.094 11.402 1.00 23.30 222 THR A CA 1
ATOM 2249 C C . THR B 1 149 ? 6.772 28.885 11.579 1.00 23.90 222 THR A C 1
ATOM 2250 O O . THR B 1 149 ? 7.961 28.934 11.250 1.00 20.87 222 THR A O 1
ATOM 2254 N N . ASP B 1 150 ? 6.206 27.791 12.074 1.00 19.40 223 ASP A N 1
ATOM 2255 C CA . ASP B 1 150 ? 6.946 26.535 12.158 1.00 22.83 223 ASP A CA 1
ATOM 2256 C C . ASP B 1 150 ? 7.349 26.092 10.760 1.00 17.38 223 ASP A C 1
ATOM 2257 O O . ASP B 1 150 ? 8.374 25.450 10.585 1.00 17.97 223 ASP A O 1
ATOM 2262 N N . GLU B 1 151 ? 6.518 26.418 9.776 1.00 17.91 224 GLU A N 1
ATOM 2263 C CA . GLU B 1 151 ? 6.804 26.139 8.375 1.00 21.68 224 GLU A CA 1
ATOM 2264 C C . GLU B 1 151 ? 8.117 26.816 7.913 1.00 20.24 224 GLU A C 1
ATOM 2265 O O . GLU B 1 151 ? 8.970 26.202 7.265 1.00 17.93 224 GLU A O 1
ATOM 2271 N N . LYS B 1 152 ? 8.298 28.072 8.282 1.00 15.90 225 LYS A N 1
ATOM 2272 C CA . LYS B 1 152 ? 9.524 28.784 7.926 1.00 18.35 225 LYS A CA 1
ATOM 2273 C C . LYS B 1 152 ? 10.747 28.337 8.727 1.00 18.20 225 LYS A C 1
ATOM 2274 O O . LYS B 1 152 ? 11.869 28.353 8.214 1.00 18.51 225 LYS A O 1
ATOM 2280 N N . SER B 1 153 ? 10.552 27.927 9.975 1.00 14.27 226 SER A N 1
ATOM 2281 C CA . SER B 1 153 ? 11.704 27.407 10.729 1.00 14.56 226 SER A CA 1
ATOM 2282 C C . SER B 1 153 ? 12.216 26.099 10.147 1.00 15.16 226 SER A C 1
ATOM 2283 O O . SER B 1 153 ? 13.419 25.871 10.142 1.00 15.14 226 SER A O 1
ATOM 2286 N N . LYS B 1 154 ? 11.318 25.240 9.657 1.00 16.35 227 LYS A N 1
ATOM 2287 C CA . LYS B 1 154 ? 11.744 23.983 9.040 1.00 17.66 227 LYS A CA 1
ATOM 2288 C C . LYS B 1 154 ? 12.494 24.249 7.744 1.00 18.83 227 LYS A C 1
ATOM 2289 O O . LYS B 1 154 ? 13.474 23.568 7.420 1.00 20.53 227 LYS A O 1
ATOM 2295 N N . GLU B 1 155 ? 12.004 25.227 6.990 1.00 17.53 228 GLU A N 1
ATOM 2296 C CA . GLU B 1 155 ? 12.685 25.691 5.782 1.00 17.13 228 GLU A CA 1
ATOM 2297 C C . GLU B 1 155 ? 14.100 26.171 6.105 1.00 16.37 228 GLU A C 1
ATOM 2298 O O . GLU B 1 155 ? 15.061 25.812 5.419 1.00 17.06 228 GLU A O 1
ATOM 2304 N N . LEU B 1 156 ? 14.228 27.003 7.136 1.00 15.73 229 LEU A N 1
ATOM 2305 C CA . LEU B 1 156 ? 15.560 27.476 7.541 1.00 17.12 229 LEU A CA 1
ATOM 2306 C C . LEU B 1 156 ? 16.449 26.318 8.022 1.00 19.54 229 LEU A C 1
ATOM 2307 O O . LEU B 1 156 ? 17.650 26.298 7.734 1.00 18.24 229 LEU A O 1
ATOM 2312 N N . GLU B 1 157 ? 15.859 25.344 8.726 1.00 18.59 230 GLU A N 1
ATOM 2313 C CA . GLU B 1 157 ? 16.609 24.157 9.160 1.00 17.22 230 GLU A CA 1
ATOM 2314 C C . GLU B 1 157 ? 17.161 23.365 7.994 1.00 29.94 230 GLU A C 1
ATOM 2315 O O . GLU B 1 157 ? 18.297 22.884 8.038 1.00 24.78 230 GLU A O 1
ATOM 2321 N N . SER B 1 158 ? 16.328 23.171 6.974 1.00 19.11 231 SER A N 1
ATOM 2322 C CA . SER B 1 158 ? 16.763 22.488 5.765 1.00 21.04 231 SER A CA 1
ATOM 2323 C C . SER B 1 158 ? 17.959 23.207 5.119 1.00 20.44 231 SER A C 1
ATOM 2324 O O . SER B 1 158 ? 18.916 22.554 4.717 1.00 21.82 231 SER A O 1
ATOM 2327 N N . PHE B 1 159 ? 17.904 24.535 5.021 1.00 19.03 232 PHE A N 1
ATOM 2328 C CA . PHE B 1 159 ? 19.022 25.275 4.440 1.00 22.34 232 PHE A CA 1
ATOM 2329 C C . PHE B 1 159 ? 20.288 25.039 5.257 1.00 24.32 232 PHE A C 1
ATOM 2330 O O . PHE B 1 159 ? 21.357 24.754 4.721 1.00 25.17 232 PHE A O 1
ATOM 2338 N N . ALA B 1 160 ? 20.147 25.150 6.569 1.00 20.06 233 ALA A N 1
ATOM 2339 C CA . ALA B 1 160 ? 21.289 25.111 7.463 1.00 27.47 233 ALA A CA 1
ATOM 2340 C C . ALA B 1 160 ? 21.919 23.723 7.545 1.00 25.95 233 ALA A C 1
ATOM 2341 O O . ALA B 1 160 ? 23.113 23.592 7.795 1.00 32.41 233 ALA A O 1
ATOM 2343 N N . SER B 1 161 ? 21.123 22.687 7.302 1.00 25.69 234 SER A N 1
ATOM 2344 C CA . SER B 1 161 ? 21.602 21.321 7.425 1.00 32.45 234 SER A CA 1
ATOM 2345 C C . SER B 1 161 ? 22.280 20.845 6.143 1.00 36.35 234 SER A C 1
ATOM 2346 O O . SER B 1 161 ? 22.771 19.722 6.083 1.00 37.31 234 SER A O 1
ATOM 2349 N N . GLU B 1 162 ? 22.289 21.694 5.118 1.00 36.51 235 GLU A N 1
ATOM 2350 C CA . GLU B 1 162 ? 22.970 21.370 3.875 1.00 35.39 235 GLU A CA 1
ATOM 2351 C C . GLU B 1 162 ? 24.464 21.264 4.145 1.00 41.74 235 GLU A C 1
ATOM 2352 O O . GLU B 1 162 ? 25.044 22.141 4.773 1.00 38.18 235 GLU A O 1
ATOM 2358 N N A SER B 1 163 ? 25.070 20.178 3.667 0.67 43.25 236 SER A N 1
ATOM 2359 N N B SER B 1 163 ? 25.072 20.182 3.666 0.33 43.44 236 SER A N 1
ATOM 2360 C CA A SER B 1 163 ? 26.467 19.829 3.941 0.67 46.17 236 SER A CA 1
ATOM 2361 C CA B SER B 1 163 ? 26.487 19.916 3.896 0.33 45.20 236 SER A CA 1
ATOM 2362 C C A SER B 1 163 ? 27.455 20.999 4.042 0.67 44.57 236 SER A C 1
ATOM 2363 C C B SER B 1 163 ? 27.399 21.018 3.362 0.33 42.61 236 SER A C 1
ATOM 2364 O O A SER B 1 163 ? 28.077 21.198 5.088 0.67 47.31 236 SER A O 1
ATOM 2365 O O B SER B 1 163 ? 27.287 21.432 2.207 0.33 37.01 236 SER A O 1
ATOM 2370 N N A GLY B 1 164 ? 27.592 21.773 2.969 0.67 42.57 237 GLY A N 1
ATOM 2371 N N B GLY B 1 164 ? 28.297 21.490 4.221 0.33 44.87 237 GLY A N 1
ATOM 2372 C CA A GLY B 1 164 ? 28.579 22.842 2.935 0.67 44.57 237 GLY A CA 1
ATOM 2373 C CA B GLY B 1 164 ? 29.308 22.456 3.835 0.33 43.11 237 GLY A CA 1
ATOM 2374 C C A GLY B 1 164 ? 28.133 24.214 3.429 0.67 43.22 237 GLY A C 1
ATOM 2375 C C B GLY B 1 164 ? 28.797 23.865 3.610 0.33 42.71 237 GLY A C 1
ATOM 2376 O O A GLY B 1 164 ? 28.792 25.219 3.148 0.67 36.89 237 GLY A O 1
ATOM 2377 O O B GLY B 1 164 ? 29.249 24.553 2.695 0.33 41.17 237 GLY A O 1
ATOM 2378 N N A PHE B 1 165 ? 27.033 24.258 4.177 0.67 41.52 238 PHE A N 1
ATOM 2379 N N B PHE B 1 165 ? 27.856 24.308 4.437 0.33 44.00 238 PHE A N 1
ATOM 2380 C CA A PHE B 1 165 ? 26.457 25.522 4.660 0.67 43.08 238 PHE A CA 1
ATOM 2381 C CA B PHE B 1 165 ? 27.367 25.677 4.316 0.33 44.47 238 PHE A CA 1
ATOM 2382 C C A PHE B 1 165 ? 27.394 26.404 5.506 0.67 43.74 238 PHE A C 1
ATOM 2383 C C B PHE B 1 165 ? 27.804 26.583 5.456 0.33 44.04 238 PHE A C 1
ATOM 2384 O O A PHE B 1 165 ? 27.993 25.935 6.473 0.67 39.70 238 PHE A O 1
ATOM 2385 O O B PHE B 1 165 ? 28.032 26.133 6.578 0.33 39.88 238 PHE A O 1
ATOM 2400 N N A LEU B 1 166 ? 27.489 27.687 5.151 0.67 47.50 239 LEU A N 1
ATOM 2401 N N B LEU B 1 166 ? 27.909 27.871 5.151 0.33 45.97 239 LEU A N 1
ATOM 2402 C CA A LEU B 1 166 ? 28.359 28.636 5.853 0.67 44.16 239 LEU A CA 1
ATOM 2403 C CA B LEU B 1 166 ? 28.509 28.817 6.069 0.33 45.33 239 LEU A CA 1
ATOM 2404 C C A LEU B 1 166 ? 27.672 29.948 6.233 0.67 47.78 239 LEU A C 1
ATOM 2405 C C B LEU B 1 166 ? 27.655 30.042 6.349 0.33 48.52 239 LEU A C 1
ATOM 2406 O O A LEU B 1 166 ? 28.317 30.867 6.744 0.67 54.82 239 LEU A O 1
ATOM 2407 O O B LEU B 1 166 ? 28.174 31.012 6.914 0.33 52.14 239 LEU A O 1
ATOM 2416 N N . ASP B 1 167 ? 26.375 30.020 5.970 1.00 43.12 240 ASP A N 1
ATOM 2417 C CA . ASP B 1 167 ? 25.517 31.182 6.272 1.00 34.80 240 ASP A CA 1
ATOM 2418 C C . ASP B 1 167 ? 26.114 32.531 5.888 1.00 29.84 240 ASP A C 1
ATOM 2419 O O . ASP B 1 167 ? 26.410 33.351 6.752 1.00 26.17 240 ASP A O 1
ATOM 2424 N N . GLU B 1 168 ? 26.341 32.736 4.600 1.00 36.97 241 GLU A N 1
ATOM 2425 C CA . GLU B 1 168 ? 26.917 33.985 4.119 1.00 40.57 241 GLU A CA 1
ATOM 2426 C C . GLU B 1 168 ? 26.196 34.396 2.855 1.00 38.97 241 GLU A C 1
ATOM 2427 O O . GLU B 1 168 ? 25.441 33.595 2.312 1.00 47.82 241 GLU A O 1
#

Sequence (291 aa):
KWSWRAIKSFAGELEARKLKYPNTGTEALLGILIEGTSFTSKFLRANKILYKVREETVKLLGKPEHPPLTEDAQRALDSALDQNLKAGGIGEVPAHILLGIWSEVESPGHKILATLGFTDEKSKELESFASESSGGFFLLDDESLPTANKKPKWSWRAIKSFAGELEARKLKYPNTGTEALLGILIEGTSFTSKFLRANKILYKVREETVKLLGKADYFFSPEHPPLTEDAQRALDSALDQNLKAGGIGEVPAHILLGIWSEVESPGHKILATLGFTDEKSKELESFASESSGGFFLLDE

GO terms:
  GO:0005515 protein binding (F, IPI)
  GO:0043424 protein histidine kinase binding (F, IPI)
  GO:0009532 plastid stroma (C, IDA)
  GO:0005829 cytosol (C, HDA)
  GO:0009507 chloroplast (C, HDA)
  GO:0009570 chloroplast stroma (C, HDA)
  GO:0009941 chloroplast envelope (C, HDA)

Foldseek 3Di:
DADPLLVQLVCLQVVCVVQVHLASELLSSCSNCVSPDWLVNVLCVVLVHPVQSVVLCCVVPHRDPGRYYDPLLVQLVVQQVVLQVVADPDDHTSLSSLLSSCVSCPGSNVVSCVVRPDDVVSNVVSSVCVRPDVNGID/DQLCPAVPVQAAPLLSQLLLLQVVCFVLQHQANELLSSCSNCVSPDFLVVVLCVVLVHVVLSVVLCCVPVNRDDPPTHPSRRHYDPLLVQLVVQQSVLQVVLVHDGNTSLSSLLSSCVSCPTSNVVSCVVSPDDPVSNVVSSVVVSPPPDNGD

B-factor: mean 29.6, std 14.88, range [7.83, 90.85]

Organism: Arabidopsis thaliana (NCBI:txid3702)